Protein AF-0000000075586428 (afdb_homodimer)

InterPro domains:
  IPR012899 LTXXQ motif family protein [PF07813] (50-144)

Secondary structure (DSSP, 8-state):
---SGGGG-GGGG--TT----------S-S---------------HHHHHHHHHGGG---HHHHHHHHHHHHHHHHHHHHHHHHHHHHHHHHHHTTT-SS--HHHHHHHHHHHHHHHHHHHHHHHHHHHHHHHHS-HHHHHHHHHHHHHHHHHHHHHHHHHHHHHHHHHHHHHHTS-----/-----GGGGGGGGGGGG--S-------S-S---------------HHHHHHHHHGGG---HHHHHHHHHHHHHHHHHHHHHHHHHHHHHHHHHHTTT-SS--HHHHHHHHHHHHHHHHHHHHHHHHHHHHHHHHS-HHHHHHHHHHHHHHHHHHHHHHHHHHHHHHHHHHHHHHTS-----

Nearest PDB structures (foldseek):
  5c1f-assembly1_B  TM=2.455E-01  e=4.251E+00  Schizosaccharomyces pombe 972h-
  8p1y-assembly1_AAA-2  TM=6.061E-01  e=1.026E+00  Arabidopsis thaliana
  7aal-assembly1_B  TM=4.969E-01  e=9.841E+00  Homo sapiens
  5c1f-assembly1_B  TM=2.454E-01  e=2.900E+00  Schizosaccharomyces pombe 972h-

Structure (mmCIF, N/CA/C/O backbone):
data_AF-0000000075586428-model_v1
#
loop_
_entity.id
_entity.type
_entity.pdbx_description
1 polymer 'Periplasmic heavy metal sensor'
#
loop_
_atom_site.group_PDB
_atom_site.id
_atom_site.type_symbol
_atom_site.label_atom_id
_atom_site.label_alt_id
_atom_site.label_comp_id
_atom_site.label_asym_id
_atom_site.label_entity_id
_atom_site.label_seq_id
_atom_site.pdbx_PDB_ins_code
_atom_site.Cartn_x
_atom_site.Cartn_y
_atom_site.Cartn_z
_atom_site.occupancy
_atom_site.B_iso_or_equiv
_atom_site.auth_seq_id
_atom_site.auth_comp_id
_atom_site.auth_asym_id
_atom_site.auth_atom_id
_atom_site.pdbx_PDB_model_num
ATOM 1 N N . MET A 1 1 ? 21.031 -14.883 38.438 1 21.88 1 MET A N 1
ATOM 2 C CA . MET A 1 1 ? 20.594 -13.492 38.562 1 21.88 1 MET A CA 1
ATOM 3 C C . MET A 1 1 ? 20.453 -12.828 37.188 1 21.88 1 MET A C 1
ATOM 5 O O . MET A 1 1 ? 21.453 -12.57 36.531 1 21.88 1 MET A O 1
ATOM 9 N N . TYR A 1 2 ? 19.531 -13.398 36.281 1 27.33 2 TYR A N 1
ATOM 10 C CA . TYR A 1 2 ? 19.125 -13.766 34.906 1 27.33 2 TYR A CA 1
ATOM 11 C C . TYR A 1 2 ? 18.562 -12.562 34.156 1 27.33 2 TYR A C 1
ATOM 13 O O . TYR A 1 2 ? 17.438 -12.125 34.438 1 27.33 2 TYR A O 1
ATOM 21 N N . LYS A 1 3 ? 19.469 -11.461 34.031 1 26.28 3 LYS A N 1
ATOM 22 C CA . LYS A 1 3 ? 19.281 -10.109 33.5 1 26.28 3 LYS A CA 1
ATOM 23 C C . LYS A 1 3 ? 18.469 -10.125 32.219 1 26.28 3 LYS A C 1
ATOM 25 O O . LYS A 1 3 ? 18.391 -11.156 31.531 1 26.28 3 LYS A O 1
ATOM 30 N N . LYS A 1 4 ? 17.719 -9.008 31.875 1 30.95 4 LYS A N 1
ATOM 31 C CA . LYS A 1 4 ? 16.703 -8.25 31.156 1 30.95 4 LYS A CA 1
ATOM 32 C C . LYS A 1 4 ? 17.047 -8.156 29.672 1 30.95 4 LYS A C 1
ATOM 34 O O . LYS A 1 4 ? 16.484 -7.328 28.953 1 30.95 4 LYS A O 1
ATOM 39 N N . THR A 1 5 ? 18.125 -8.891 29.156 1 28 5 THR A N 1
ATOM 40 C CA . THR A 1 5 ? 18.672 -8.516 27.859 1 28 5 THR A CA 1
ATOM 41 C C . THR A 1 5 ? 17.562 -8.484 26.812 1 28 5 THR A C 1
ATOM 43 O O . THR A 1 5 ? 17.531 -7.57 25.984 1 28 5 THR A O 1
ATOM 46 N N . SER A 1 6 ? 16.844 -9.641 26.516 1 27.78 6 SER A N 1
ATOM 47 C CA . SER A 1 6 ? 16.719 -10.055 25.125 1 27.78 6 SER A CA 1
ATOM 48 C C . SER A 1 6 ? 15.547 -9.344 24.453 1 27.78 6 SER A C 1
ATOM 50 O O . SER A 1 6 ? 15.086 -9.773 23.391 1 27.78 6 SER A O 1
ATOM 52 N N . ARG A 1 7 ? 14.695 -8.555 25.156 1 31.39 7 ARG A N 1
ATOM 53 C CA . ARG A 1 7 ? 13.383 -8.273 24.594 1 31.39 7 A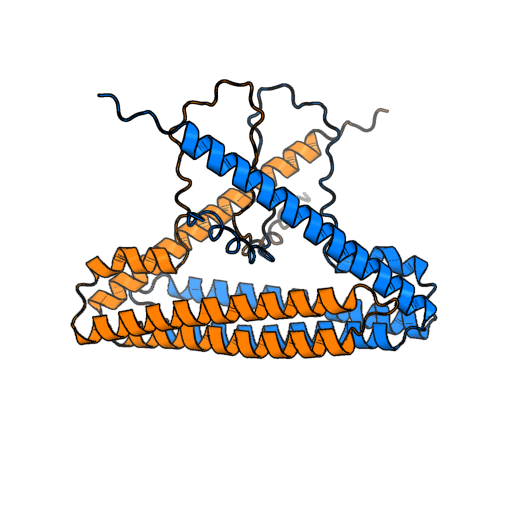RG A CA 1
ATOM 54 C C . ARG A 1 7 ? 13.492 -7.371 23.375 1 31.39 7 ARG A C 1
ATOM 56 O O . ARG A 1 7 ? 12.492 -6.844 22.891 1 31.39 7 ARG A O 1
ATOM 63 N N . LEU A 1 8 ? 14.75 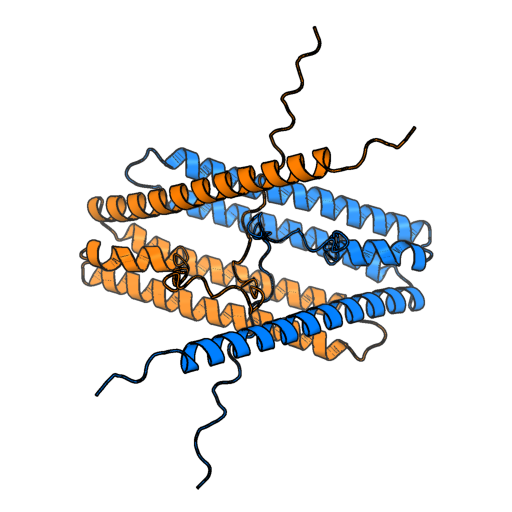-6.914 23.031 1 28.92 8 LEU A N 1
ATOM 64 C CA . LEU A 1 8 ? 14.812 -5.867 22.016 1 28.92 8 LEU A CA 1
ATOM 65 C C . LEU A 1 8 ? 14.359 -6.391 20.656 1 28.92 8 LEU A C 1
ATOM 67 O O . LEU A 1 8 ? 14.508 -5.707 19.641 1 28.92 8 LEU A O 1
ATOM 71 N N . ALA A 1 9 ? 13.961 -7.789 20.594 1 25.84 9 ALA A N 1
ATOM 72 C CA . ALA A 1 9 ? 14.016 -8.414 19.281 1 25.84 9 ALA A CA 1
ATOM 73 C C . ALA A 1 9 ? 13.07 -7.715 18.297 1 25.84 9 ALA A C 1
ATOM 75 O O . ALA A 1 9 ? 13.438 -7.461 17.156 1 25.84 9 ALA A O 1
ATOM 76 N N . ILE A 1 10 ? 11.742 -7.762 18.562 1 26.8 10 ILE A N 1
ATOM 77 C CA . ILE A 1 10 ? 10.812 -8.289 17.562 1 26.8 10 ILE A CA 1
ATOM 78 C C . ILE A 1 10 ? 10.383 -7.168 16.625 1 26.8 10 ILE A C 1
ATOM 80 O O . ILE A 1 10 ? 9.727 -7.422 15.602 1 26.8 10 ILE A O 1
ATOM 84 N N . ALA A 1 11 ? 10.758 -5.891 16.906 1 25.38 11 ALA A N 1
ATOM 85 C CA . ALA A 1 11 ? 9.781 -4.977 16.312 1 25.38 11 ALA A CA 1
ATOM 86 C C . ALA A 1 11 ? 9.938 -4.895 14.797 1 25.38 11 ALA A C 1
ATOM 88 O O . ALA A 1 11 ? 9.078 -4.348 14.109 1 25.38 11 ALA A O 1
ATOM 89 N N . ALA A 1 12 ? 11.141 -5.43 14.266 1 27.89 12 ALA A N 1
ATOM 90 C CA . ALA A 1 12 ? 11.453 -4.762 13.008 1 27.89 12 ALA A CA 1
ATOM 91 C C . ALA A 1 12 ? 10.57 -5.277 11.875 1 27.89 12 ALA A C 1
ATOM 93 O O . ALA A 1 12 ? 10.797 -4.961 10.711 1 27.89 12 ALA A O 1
ATOM 94 N N . ALA A 1 13 ? 9.508 -6.141 12.195 1 25.81 13 ALA A N 1
ATOM 95 C CA . ALA A 1 13 ? 9.156 -7 11.07 1 25.81 13 ALA A CA 1
ATOM 96 C C . ALA A 1 13 ? 8.602 -6.18 9.906 1 25.81 13 ALA A C 1
ATOM 98 O O . ALA A 1 13 ? 8.852 -6.5 8.742 1 25.81 13 ALA A O 1
ATOM 99 N N . VAL A 1 14 ? 7.719 -5.246 10.25 1 26.67 14 VAL A N 1
ATOM 100 C CA . VAL A 1 14 ? 6.664 -5.188 9.25 1 26.67 14 VAL A CA 1
ATOM 101 C C . VAL A 1 14 ? 7.176 -4.469 8 1 26.67 14 VAL A C 1
ATOM 103 O O . VAL A 1 14 ? 6.762 -3.344 7.711 1 26.67 14 VAL A O 1
ATOM 106 N N . LEU A 1 15 ? 8.508 -4.457 7.715 1 28.31 15 LEU A N 1
ATOM 107 C CA . LEU A 1 15 ? 8.883 -3.549 6.637 1 28.31 15 LEU A CA 1
ATOM 108 C C . LEU A 1 15 ? 8.375 -4.059 5.293 1 28.31 15 LEU A C 1
ATOM 110 O O . LEU A 1 15 ? 8.844 -3.621 4.238 1 28.31 15 LEU A O 1
ATOM 114 N N . ALA A 1 16 ? 7.293 -4.949 5.281 1 25.95 16 ALA A N 1
ATOM 115 C CA . ALA A 1 16 ? 7.219 -5.609 3.98 1 25.95 16 ALA A CA 1
ATOM 116 C C . ALA A 1 16 ? 7.285 -4.59 2.848 1 25.95 16 ALA A C 1
ATOM 118 O O . ALA A 1 16 ? 8.07 -4.746 1.91 1 25.95 16 ALA A O 1
ATOM 119 N N . LEU A 1 17 ? 6.086 -3.988 2.457 1 25.38 17 LEU A N 1
ATOM 120 C CA . LEU A 1 17 ? 5.613 -3.971 1.076 1 25.38 17 LEU A CA 1
ATOM 121 C C . LEU A 1 17 ? 6.195 -2.783 0.318 1 25.38 17 LEU A C 1
ATOM 123 O O . LEU A 1 17 ? 5.863 -2.561 -0.849 1 25.38 17 LEU A O 1
ATOM 127 N N . SER A 1 18 ? 6.805 -1.684 0.992 1 23.5 18 SER A N 1
ATOM 128 C CA . SER A 1 18 ? 6.66 -0.485 0.172 1 23.5 18 SER A CA 1
ATOM 129 C C . SER A 1 18 ? 7.566 -0.537 -1.051 1 23.5 18 SER A C 1
ATOM 131 O O . SER A 1 18 ? 8.586 -1.233 -1.046 1 23.5 18 SER A O 1
ATOM 133 N N . PHE A 1 19 ? 7.164 0.194 -2.188 1 25.06 19 PHE A N 1
ATOM 134 C CA . PHE A 1 19 ? 7.387 0.259 -3.627 1 25.06 19 PHE A CA 1
ATOM 135 C C . PHE A 1 19 ? 8.805 0.73 -3.934 1 25.06 19 PHE A C 1
ATOM 137 O O . PHE A 1 19 ? 9.508 0.116 -4.738 1 25.06 19 PHE A O 1
ATOM 144 N N . SER A 1 20 ? 9.273 2.043 -3.633 1 25.81 20 SER A N 1
ATOM 145 C CA . SER A 1 20 ? 9.922 2.814 -4.688 1 25.81 20 SER A CA 1
ATOM 146 C C . SER A 1 20 ? 11.422 2.568 -4.711 1 25.81 20 SER A C 1
ATOM 148 O O . SER A 1 20 ? 12.078 2.576 -3.666 1 25.81 20 SER A O 1
ATOM 150 N N . ALA A 1 21 ? 11.898 1.788 -5.594 1 24.53 21 ALA A N 1
ATOM 151 C CA . ALA A 1 21 ? 13.281 1.501 -5.957 1 24.53 21 ALA A CA 1
ATOM 152 C C . ALA A 1 21 ? 14.086 2.787 -6.105 1 24.53 21 ALA A C 1
ATOM 154 O O . ALA A 1 21 ? 13.914 3.525 -7.078 1 24.53 21 ALA A O 1
ATOM 155 N N . ALA A 1 22 ? 14.148 3.789 -5.121 1 24.97 22 ALA A N 1
ATOM 156 C CA . ALA A 1 22 ? 14.984 4.961 -5.371 1 24.97 22 ALA A CA 1
ATOM 157 C C . ALA A 1 22 ? 16.453 4.562 -5.555 1 24.97 22 ALA A C 1
ATOM 159 O O . ALA A 1 22 ? 17.047 3.939 -4.672 1 24.97 22 ALA A O 1
ATOM 160 N N . SER A 1 23 ? 16.906 4.402 -6.812 1 26.2 23 SER A N 1
ATOM 161 C CA . SER A 1 23 ? 18.281 4.184 -7.25 1 26.2 23 SER A CA 1
ATOM 162 C C . SER A 1 23 ? 19.188 5.332 -6.82 1 26.2 23 SER A C 1
ATOM 164 O O . SER A 1 23 ? 18.906 6.492 -7.137 1 26.2 23 SER A O 1
ATOM 166 N N . ARG A 1 24 ? 19.672 5.441 -5.605 1 28.39 24 ARG A N 1
ATOM 167 C CA . ARG A 1 24 ? 20.641 6.453 -5.195 1 28.39 24 ARG A CA 1
ATOM 168 C C . ARG A 1 24 ? 21.828 6.492 -6.148 1 28.39 24 ARG A C 1
ATOM 170 O O . ARG A 1 24 ? 22.453 5.465 -6.414 1 28.39 24 ARG A O 1
ATOM 177 N N . ALA A 1 25 ? 22 7.574 -6.969 1 25.34 25 ALA A N 1
ATOM 178 C CA . ALA A 1 25 ? 23.047 8.016 -7.883 1 25.34 25 ALA A CA 1
ATOM 179 C C . ALA A 1 25 ? 24.391 8.094 -7.168 1 25.34 25 ALA A C 1
ATOM 181 O O . ALA A 1 25 ? 24.5 8.703 -6.102 1 25.34 25 ALA A O 1
ATOM 182 N N . ALA A 1 26 ? 25.344 7.121 -7.234 1 27.53 26 ALA A N 1
ATOM 183 C CA . ALA A 1 26 ? 26.719 7.062 -6.734 1 27.53 26 ALA A CA 1
ATOM 184 C C . ALA A 1 26 ? 27.531 8.258 -7.227 1 27.53 26 ALA A C 1
ATOM 186 O O . ALA A 1 26 ? 27.266 8.781 -8.312 1 27.53 26 ALA A O 1
ATOM 187 N N . PRO A 1 27 ? 28.172 9.07 -6.41 1 29.34 27 PRO A N 1
ATOM 188 C CA . PRO A 1 27 ? 29.016 10.172 -6.879 1 29.34 27 PRO A CA 1
ATOM 189 C C . PRO A 1 27 ? 29.969 9.75 -7.992 1 29.34 27 PRO A C 1
ATOM 191 O O . PRO A 1 27 ? 30.344 8.578 -8.078 1 29.34 27 PRO A O 1
ATOM 194 N N . PRO A 1 28 ? 30.266 10.547 -9.07 1 30.58 28 PRO A N 1
ATOM 195 C CA . PRO A 1 28 ? 30.922 10.32 -10.359 1 30.58 28 PRO A CA 1
ATOM 196 C C . PRO A 1 28 ? 32.375 9.844 -10.219 1 30.58 28 PRO A C 1
ATOM 198 O O . PRO A 1 28 ? 32.938 9.328 -11.18 1 30.58 28 PRO A O 1
ATOM 201 N N . ASP A 1 29 ? 33.188 10.344 -9.219 1 31.41 29 ASP A N 1
ATOM 202 C CA . ASP A 1 29 ? 34.594 10.305 -9.562 1 31.41 29 ASP A CA 1
ATOM 203 C C . ASP A 1 29 ? 35.125 8.883 -9.508 1 31.41 29 ASP A C 1
ATOM 205 O O . ASP A 1 29 ? 36.344 8.664 -9.695 1 31.41 29 ASP A O 1
ATOM 209 N N . MET A 1 30 ? 34.906 8.062 -8.406 1 34.06 30 MET A N 1
ATOM 210 C CA . MET A 1 30 ? 35.656 6.805 -8.469 1 34.06 30 MET A CA 1
ATOM 211 C C . MET A 1 30 ? 35.344 6.051 -9.758 1 34.06 30 MET A C 1
ATOM 213 O O . MET A 1 30 ? 34.219 6.094 -10.25 1 34.06 30 MET A O 1
ATOM 217 N N . PRO A 1 31 ? 36.5 5.703 -10.586 1 36.94 31 PRO A N 1
ATOM 218 C CA . PRO A 1 31 ? 36.156 4.969 -11.797 1 36.94 31 PRO A CA 1
ATOM 219 C C . PRO A 1 31 ? 34.969 4.016 -11.578 1 36.94 31 PRO A C 1
ATOM 221 O O . PRO A 1 31 ? 34.75 3.545 -10.461 1 36.94 31 PRO A O 1
ATOM 224 N N . PRO A 1 32 ? 33.906 4.203 -12.211 1 36.28 32 PRO A N 1
ATOM 225 C CA . PRO A 1 32 ? 32.75 3.326 -11.977 1 36.28 32 PRO A CA 1
ATOM 226 C C . PRO A 1 32 ? 33.156 1.854 -11.875 1 36.28 32 PRO A C 1
ATOM 228 O O . PRO A 1 32 ? 34.062 1.409 -12.555 1 36.28 32 PRO A O 1
ATOM 231 N N . PRO A 1 33 ? 33.5 1.289 -10.609 1 34.94 33 PRO A N 1
ATOM 232 C CA . PRO A 1 33 ? 33.719 -0.14 -10.844 1 34.94 33 PRO A CA 1
ATOM 233 C C . PRO A 1 33 ? 33 -0.655 -12.078 1 34.94 33 PRO A C 1
ATOM 235 O O . PRO A 1 33 ? 32 -0.071 -12.5 1 34.94 33 PRO A O 1
ATOM 238 N N . GLY A 1 34 ? 33.75 -0.895 -13.195 1 33.88 34 GLY A N 1
ATOM 239 C CA . GLY A 1 34 ? 33.188 -1.609 -14.328 1 33.88 34 GLY A CA 1
ATOM 240 C C . GLY A 1 34 ? 32.062 -2.564 -13.938 1 33.88 34 GLY A C 1
ATOM 241 O O . GLY A 1 34 ? 32.125 -3.762 -14.227 1 33.88 34 GLY A O 1
ATOM 242 N N . GLY A 1 35 ? 31.75 -2.594 -12.648 1 32.41 35 GLY A N 1
ATOM 243 C CA . GLY A 1 35 ? 30.797 -3.68 -12.43 1 32.41 35 GLY A CA 1
ATOM 244 C C . GLY A 1 35 ? 29.734 -3.762 -13.508 1 32.41 35 GLY A C 1
ATOM 245 O O . GLY A 1 35 ? 29.406 -2.758 -14.141 1 32.41 35 GLY A O 1
ATOM 246 N N . LEU A 1 36 ? 29.734 -4.879 -14.312 1 35.31 36 LEU A N 1
ATOM 247 C CA . LEU A 1 36 ? 28.547 -5.355 -15.039 1 35.31 36 LEU A CA 1
ATOM 248 C C . LEU A 1 36 ? 27.281 -4.734 -14.477 1 35.31 36 LEU A C 1
ATOM 250 O O . LEU A 1 36 ? 27.172 -4.516 -13.266 1 35.31 36 LEU A O 1
ATOM 254 N N . GLY A 1 37 ? 26.812 -3.707 -15.062 1 36.75 37 GLY A N 1
ATOM 255 C CA . GLY A 1 37 ? 25.453 -3.266 -14.836 1 36.75 37 GLY A CA 1
ATOM 256 C C . GLY A 1 37 ? 24.562 -4.355 -14.266 1 36.75 37 GLY A C 1
ATOM 257 O O . GLY A 1 37 ? 24.172 -5.285 -14.984 1 36.75 37 GLY A O 1
ATOM 258 N N . ASP A 1 38 ? 24.969 -4.984 -13.188 1 34.09 38 ASP A N 1
ATOM 259 C CA . ASP A 1 38 ? 23.859 -5.742 -12.594 1 34.09 38 ASP A CA 1
ATOM 260 C C . ASP A 1 38 ? 22.516 -5.086 -12.898 1 34.09 38 ASP A C 1
ATOM 262 O O . ASP A 1 38 ? 22.234 -3.988 -12.422 1 34.09 38 ASP A O 1
ATOM 266 N N . HIS A 1 39 ? 22.156 -4.977 -14.102 1 37.09 39 HIS A N 1
ATOM 267 C CA . HIS A 1 39 ? 20.703 -4.898 -14.219 1 37.09 39 HIS A CA 1
ATOM 268 C C . HIS A 1 39 ? 20.016 -5.359 -12.938 1 37.09 39 HIS A C 1
ATOM 270 O O . HIS A 1 39 ? 20.031 -6.551 -12.617 1 37.09 39 HIS A O 1
ATOM 276 N N . HIS A 1 40 ? 20.297 -4.75 -11.852 1 39.5 40 HIS A N 1
ATOM 277 C CA . HIS A 1 40 ? 19.328 -5.066 -10.82 1 39.5 40 HIS A CA 1
ATOM 278 C C . HIS A 1 40 ? 18.062 -5.684 -11.422 1 39.5 40 HIS A C 1
ATOM 280 O O . HIS A 1 40 ? 17.25 -4.984 -12.031 1 39.5 40 HIS A O 1
ATOM 286 N N . HIS A 1 41 ? 18.156 -6.707 -12.117 1 38.44 41 HIS A N 1
ATOM 287 C CA . HIS A 1 41 ? 16.969 -7.512 -12.367 1 38.44 41 HIS A CA 1
ATOM 288 C C . HIS A 1 41 ? 15.867 -7.199 -11.352 1 38.44 41 HIS A C 1
ATOM 290 O O . HIS A 1 41 ? 15.984 -7.551 -10.18 1 38.44 41 HIS A O 1
ATOM 296 N N . MET A 1 42 ? 15.336 -6.051 -11.344 1 44.47 42 MET A N 1
ATOM 297 C CA . MET A 1 42 ? 14.031 -6.023 -10.695 1 44.47 42 MET A CA 1
ATOM 298 C C . MET A 1 42 ? 13.453 -7.43 -10.586 1 44.47 42 MET A C 1
ATOM 300 O O . MET A 1 42 ? 13.031 -8.016 -11.578 1 44.47 42 MET A O 1
ATOM 304 N N . GLU A 1 43 ? 14.219 -8.406 -10.062 1 50.12 43 GLU A N 1
ATOM 305 C CA . GLU A 1 43 ? 13.523 -9.648 -9.719 1 50.12 43 GLU A CA 1
ATOM 306 C C . GLU A 1 43 ? 12.023 -9.422 -9.602 1 50.12 43 GLU A C 1
ATOM 308 O O . GLU A 1 43 ? 11.57 -8.688 -8.719 1 50.12 43 GLU A O 1
ATOM 313 N N . GLY A 1 44 ? 11.438 -9.359 -10.781 1 54.81 44 GLY A N 1
ATOM 314 C CA . GLY A 1 44 ? 10.055 -9.062 -11.125 1 54.81 44 GLY A CA 1
ATOM 315 C C . GLY A 1 44 ? 9.07 -9.508 -10.062 1 54.81 44 GLY A C 1
ATOM 316 O O . GLY A 1 44 ? 9.391 -10.359 -9.227 1 54.81 44 GLY A O 1
ATOM 317 N N . GLY A 1 45 ? 8.211 -8.758 -9.469 1 63 45 GLY A N 1
ATOM 318 C CA . GLY A 1 45 ? 7.047 -9.016 -8.633 1 63 45 GLY A CA 1
ATOM 319 C C . GLY A 1 45 ? 6.398 -10.359 -8.906 1 63 45 GLY A C 1
ATOM 320 O O . GLY A 1 45 ? 6.898 -11.141 -9.719 1 63 45 GLY A O 1
ATOM 321 N N . PRO A 1 46 ? 5.512 -10.805 -8.039 1 71.81 46 PRO A N 1
ATOM 322 C CA . PRO A 1 46 ? 4.812 -12.086 -8.188 1 71.81 46 PRO A CA 1
ATOM 323 C C . PRO A 1 46 ? 4.383 -12.352 -9.625 1 71.81 46 PRO A C 1
ATOM 325 O O . PRO A 1 46 ? 4.391 -13.508 -10.07 1 71.81 46 PRO A O 1
ATOM 328 N N . PHE A 1 47 ? 4.309 -11.359 -10.383 1 78.12 47 PHE A N 1
ATOM 329 C CA . PHE A 1 47 ? 3.875 -11.523 -11.766 1 78.12 47 PHE A CA 1
ATOM 330 C C . PHE A 1 47 ? 5.008 -12.062 -12.633 1 78.12 47 PHE A C 1
ATOM 332 O O . PHE A 1 47 ? 4.793 -12.938 -13.469 1 78.12 47 PHE A O 1
ATOM 339 N N . MET A 1 48 ? 6.137 -11.539 -12.438 1 81.25 48 MET A N 1
ATOM 340 C CA . MET A 1 48 ? 7.285 -11.984 -13.227 1 81.25 48 MET A CA 1
ATOM 341 C C . MET A 1 48 ? 7.613 -13.445 -12.938 1 81.25 48 MET A C 1
ATOM 343 O O . MET A 1 48 ? 7.984 -14.195 -13.844 1 81.25 48 MET A O 1
ATOM 347 N N . MET A 1 49 ? 7.445 -13.758 -11.703 1 80.31 49 MET A N 1
ATOM 348 C CA . MET A 1 49 ? 7.648 -15.156 -11.328 1 80.31 49 MET A CA 1
ATOM 349 C C . MET A 1 49 ? 6.668 -16.062 -12.055 1 80.31 49 MET A C 1
ATOM 351 O O . MET A 1 49 ? 7.055 -17.125 -12.555 1 80.31 49 MET A O 1
ATOM 355 N N . MET A 1 50 ? 5.438 -15.641 -12.125 1 83.69 50 MET A N 1
ATOM 356 C CA . MET A 1 50 ? 4.41 -16.438 -12.789 1 83.69 50 MET A CA 1
ATOM 357 C C . MET A 1 50 ? 4.707 -16.562 -14.281 1 83.69 50 MET A C 1
ATOM 359 O O . MET A 1 50 ? 4.5 -17.625 -14.867 1 83.69 50 MET A O 1
ATOM 363 N N . GLN A 1 51 ? 5.203 -15.547 -14.859 1 85.81 51 GLN A N 1
ATOM 364 C CA . GLN A 1 51 ? 5.547 -15.57 -16.281 1 85.81 51 GLN A CA 1
ATOM 365 C C . GLN A 1 51 ? 6.688 -16.547 -16.547 1 85.81 51 GLN A C 1
ATOM 367 O O . GLN A 1 51 ? 6.711 -17.219 -17.594 1 85.81 51 GLN A O 1
ATOM 372 N N . ARG A 1 52 ? 7.508 -16.688 -15.641 1 85.38 52 ARG A N 1
ATOM 373 C CA . ARG A 1 52 ? 8.68 -17.531 -15.805 1 85.38 52 ARG A CA 1
ATOM 374 C C . ARG A 1 52 ? 8.289 -19.016 -15.797 1 85.38 52 ARG A C 1
ATOM 376 O O . ARG A 1 52 ? 8.906 -19.828 -16.484 1 85.38 52 ARG A O 1
ATOM 383 N N . ILE A 1 53 ? 7.285 -19.281 -15.047 1 88.19 53 ILE A N 1
ATOM 384 C CA . ILE A 1 53 ? 6.949 -20.703 -14.938 1 88.19 53 ILE A CA 1
ATOM 385 C C . ILE A 1 53 ? 5.844 -21.047 -15.938 1 88.19 53 ILE A C 1
ATOM 387 O O . ILE A 1 53 ? 5.48 -22.219 -16.094 1 88.19 53 ILE A O 1
ATOM 391 N N . HIS A 1 54 ? 5.359 -20.047 -16.547 1 90 54 HIS A N 1
ATOM 392 C CA . HIS A 1 54 ? 4.273 -20.266 -17.484 1 90 54 HIS A CA 1
ATOM 393 C C . HIS A 1 54 ? 4.625 -21.375 -18.484 1 90 54 HIS A C 1
ATOM 395 O O . HIS A 1 54 ? 3.826 -22.281 -18.719 1 90 54 HIS A O 1
ATOM 401 N N . ASP A 1 55 ? 5.84 -21.281 -19 1 86.88 55 ASP A N 1
ATOM 402 C CA . ASP A 1 55 ? 6.262 -22.25 -20.016 1 86.88 55 ASP A CA 1
ATOM 403 C C . ASP A 1 55 ? 6.445 -23.641 -19.406 1 86.88 55 ASP A C 1
ATOM 405 O O . ASP A 1 55 ? 6.223 -24.641 -20.094 1 86.88 55 ASP A O 1
ATOM 409 N N . LYS A 1 56 ? 6.801 -23.609 -18.234 1 88.94 56 LYS A N 1
ATOM 410 C CA . LYS A 1 56 ? 7.07 -24.891 -17.562 1 88.94 56 LYS A CA 1
ATOM 411 C C . LYS A 1 56 ? 5.773 -25.609 -17.203 1 88.94 56 LYS A C 1
ATOM 413 O O . LYS A 1 56 ? 5.781 -26.797 -16.906 1 88.94 56 LYS A O 1
ATOM 418 N N . LEU A 1 57 ? 4.73 -24.906 -17.25 1 93.81 57 LEU A N 1
ATOM 419 C CA . LEU A 1 57 ? 3.461 -25.469 -16.797 1 93.81 57 LEU A CA 1
ATOM 420 C C . LEU A 1 57 ? 2.807 -26.281 -17.906 1 93.81 57 LEU A C 1
ATOM 422 O O . LEU A 1 57 ? 1.905 -27.078 -17.641 1 93.81 57 LEU A O 1
ATOM 426 N N . ASN A 1 58 ? 3.332 -26.219 -19.203 1 92.19 58 ASN A N 1
ATOM 427 C CA . ASN A 1 58 ? 2.744 -26.969 -20.297 1 92.19 58 ASN A CA 1
ATOM 428 C C . ASN A 1 58 ? 1.22 -26.938 -20.25 1 92.19 58 ASN A C 1
ATOM 430 O O . ASN A 1 58 ? 0.57 -27.984 -20.297 1 92.19 58 ASN A O 1
ATOM 434 N N . LEU A 1 59 ? 0.698 -25.766 -20.328 1 93.94 59 LEU A N 1
ATOM 435 C CA . LEU A 1 59 ? -0.723 -25.516 -20.094 1 93.94 59 LEU A CA 1
ATOM 436 C C . LEU A 1 59 ? -1.556 -26.047 -21.266 1 93.94 59 LEU A C 1
ATOM 438 O O . LEU A 1 59 ? -1.119 -26.016 -22.406 1 93.94 59 LEU A O 1
ATOM 442 N N . SER A 1 60 ? -2.76 -26.688 -20.938 1 94 60 SER A N 1
ATOM 443 C CA . SER A 1 60 ? -3.742 -26.984 -21.969 1 94 60 SER A CA 1
ATOM 444 C C . SER A 1 60 ? -4.34 -25.719 -22.547 1 94 60 SER A C 1
ATOM 446 O O . SER A 1 60 ? -4.121 -24.625 -22.031 1 94 60 SER A O 1
ATOM 448 N N . ALA A 1 61 ? -5.039 -25.828 -23.656 1 93 61 ALA A N 1
ATOM 449 C CA . ALA A 1 61 ? -5.68 -24.672 -24.281 1 93 61 ALA A CA 1
ATOM 450 C C . ALA A 1 61 ? -6.621 -23.969 -23.312 1 93 61 ALA A C 1
ATOM 452 O O . ALA A 1 61 ? -6.664 -22.734 -23.266 1 93 61 ALA A O 1
ATOM 453 N N . ALA A 1 62 ? -7.34 -24.781 -22.547 1 93.88 62 ALA A N 1
ATOM 454 C CA . ALA A 1 62 ? -8.281 -24.219 -21.578 1 93.88 62 ALA A CA 1
ATOM 455 C C . ALA A 1 62 ? -7.539 -23.5 -20.469 1 93.88 62 ALA A C 1
ATOM 457 O O . ALA A 1 62 ? -7.957 -22.422 -20.031 1 93.88 62 ALA A O 1
ATOM 458 N N . GLN A 1 63 ? -6.414 -24.062 -20.047 1 94.75 63 GLN A N 1
ATOM 459 C CA . GLN A 1 63 ? -5.594 -23.453 -19 1 94.75 63 GLN A CA 1
ATOM 460 C C . GLN A 1 63 ? -4.941 -22.172 -19.5 1 94.75 63 GLN A C 1
ATOM 462 O O . GLN A 1 63 ? -4.852 -21.188 -18.75 1 94.75 63 GLN A O 1
ATOM 467 N N . GLU A 1 64 ? -4.59 -22.172 -20.703 1 95 64 GLU A N 1
ATOM 468 C CA . GLU A 1 64 ? -3.986 -20.984 -21.297 1 95 64 GLU A CA 1
ATOM 469 C C . GLU A 1 64 ? -4.992 -19.844 -21.375 1 95 64 GLU A C 1
ATOM 471 O O . GLU A 1 64 ? -4.637 -18.672 -21.172 1 95 64 GLU A O 1
ATOM 476 N N . GLN A 1 65 ? -6.203 -20.188 -21.688 1 95.12 65 GLN A N 1
ATOM 477 C CA . GLN A 1 65 ? -7.25 -19.172 -21.734 1 95.12 65 GLN A CA 1
ATOM 478 C C . GLN A 1 65 ? -7.445 -18.531 -20.359 1 95.12 65 GLN A C 1
ATOM 480 O O . GLN A 1 65 ? -7.613 -17.312 -20.266 1 95.12 65 GLN A O 1
ATOM 485 N N . GLN A 1 66 ? -7.41 -19.359 -19.344 1 95.06 66 GLN A N 1
ATOM 486 C CA . GLN A 1 66 ? -7.539 -18.828 -17.984 1 95.06 66 GLN A CA 1
ATOM 487 C C . GLN A 1 66 ? -6.344 -17.953 -17.625 1 95.06 66 GLN A C 1
ATOM 489 O O . GLN A 1 66 ? -6.5 -16.938 -16.953 1 95.06 66 GLN A O 1
ATOM 494 N N . TRP A 1 67 ? -5.227 -18.422 -18.078 1 95.31 67 TRP A N 1
ATOM 495 C CA . TRP A 1 67 ? -4.016 -17.641 -17.844 1 95.31 67 TRP A CA 1
ATOM 496 C C . TRP A 1 67 ? -4.129 -16.266 -18.5 1 95.31 67 TRP A C 1
ATOM 498 O O . TRP A 1 67 ? -3.891 -15.242 -17.859 1 95.31 67 TRP A O 1
ATOM 508 N N . GLN A 1 68 ? -4.543 -16.203 -19.688 1 94.75 68 GLN A N 1
ATOM 509 C CA . GLN A 1 68 ? -4.668 -14.953 -20.422 1 94.75 68 GLN A CA 1
ATOM 510 C C . GLN A 1 68 ? -5.723 -14.047 -19.781 1 94.75 68 GLN A C 1
ATOM 512 O O . GLN A 1 68 ? -5.543 -12.836 -19.719 1 94.75 68 GLN A O 1
ATOM 517 N N . ALA A 1 69 ? -6.785 -14.664 -19.375 1 96.5 69 ALA A N 1
ATOM 518 C CA . ALA A 1 69 ? -7.836 -13.898 -18.719 1 96.5 69 ALA A CA 1
ATOM 519 C C . ALA A 1 69 ? -7.312 -13.242 -17.438 1 96.5 69 ALA A C 1
ATOM 521 O O . ALA A 1 69 ? -7.629 -12.086 -17.156 1 96.5 69 ALA A O 1
ATOM 522 N N . ALA A 1 70 ? -6.469 -14.008 -16.688 1 95.94 70 ALA A N 1
ATOM 523 C CA . ALA A 1 70 ? -5.895 -13.484 -15.445 1 95.94 70 ALA A CA 1
ATOM 524 C C . ALA A 1 70 ? -4.91 -12.359 -15.734 1 95.94 70 ALA A C 1
ATOM 526 O O . ALA A 1 70 ? -4.953 -11.312 -15.086 1 95.94 70 ALA A O 1
ATOM 527 N N . VAL A 1 71 ? -4.152 -12.523 -16.734 1 95.25 71 VAL A N 1
ATOM 528 C CA . VAL A 1 71 ? -3.17 -11.516 -17.109 1 95.25 71 VAL A CA 1
ATOM 529 C C . VAL A 1 71 ? -3.883 -10.25 -17.562 1 95.25 71 VAL A C 1
ATOM 531 O O . VAL A 1 71 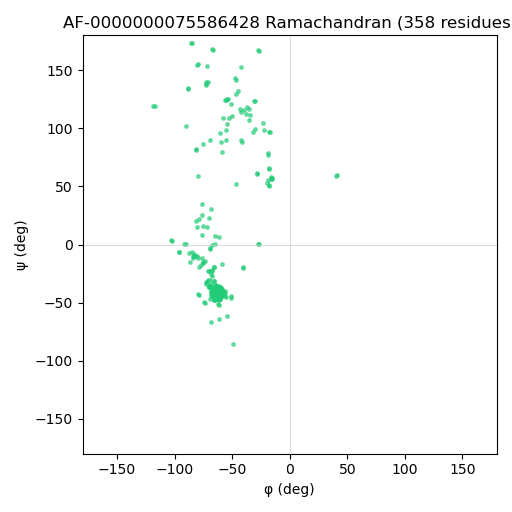? -3.525 -9.141 -17.141 1 95.25 71 VAL A O 1
ATOM 534 N N . ASN A 1 72 ? -4.91 -10.438 -18.422 1 96.19 72 ASN A N 1
ATOM 535 C CA . ASN A 1 72 ? -5.656 -9.289 -18.922 1 96.19 72 ASN A CA 1
ATOM 536 C C . ASN A 1 72 ? -6.363 -8.539 -17.812 1 96.19 72 ASN A C 1
ATOM 538 O O . ASN A 1 72 ? -6.359 -7.305 -17.781 1 96.19 72 ASN A O 1
ATOM 542 N N . THR A 1 73 ? -6.969 -9.328 -16.891 1 97.25 73 THR A N 1
ATOM 543 C CA . THR A 1 73 ? -7.645 -8.711 -15.75 1 97.25 73 THR A CA 1
ATOM 544 C C . THR A 1 73 ? -6.652 -7.93 -14.891 1 97.25 73 THR A C 1
ATOM 546 O O . THR A 1 73 ? -6.938 -6.805 -14.477 1 97.25 73 THR A O 1
ATOM 549 N N . MET A 1 74 ? -5.539 -8.484 -14.68 1 95.62 74 MET A N 1
ATOM 550 C CA . MET A 1 74 ? -4.5 -7.836 -13.883 1 95.62 74 MET A CA 1
ATOM 551 C C . MET A 1 74 ? -4.051 -6.531 -14.523 1 95.62 74 MET A C 1
ATOM 553 O O . MET A 1 74 ? -3.953 -5.504 -13.852 1 95.62 74 MET A O 1
ATOM 557 N N . LYS A 1 75 ? -3.84 -6.555 -15.789 1 95.44 75 LYS A N 1
ATOM 558 C CA . LYS A 1 75 ? -3.381 -5.375 -16.516 1 95.44 75 LYS A CA 1
ATOM 559 C C . LYS A 1 75 ? -4.434 -4.27 -16.484 1 95.44 75 LYS A C 1
ATOM 561 O O . LYS A 1 75 ? -4.113 -3.107 -16.234 1 95.44 75 LYS A O 1
ATOM 566 N N . GLN A 1 76 ? -5.609 -4.648 -16.766 1 96.69 76 GLN A N 1
ATOM 567 C CA . GLN A 1 76 ? -6.715 -3.699 -16.766 1 96.69 76 GLN A CA 1
ATOM 568 C C . GLN A 1 76 ? -6.898 -3.059 -15.398 1 96.69 76 GLN A C 1
ATOM 570 O O . GLN A 1 76 ? -7.066 -1.843 -15.289 1 96.69 76 GLN A O 1
ATOM 575 N N . ASN A 1 77 ? -6.84 -3.938 -14.391 1 96.88 77 ASN A N 1
ATOM 576 C CA . ASN A 1 77 ? -7.066 -3.439 -13.039 1 96.88 77 ASN A CA 1
ATOM 577 C C . ASN A 1 77 ? -5.91 -2.568 -12.555 1 96.88 77 ASN A C 1
ATOM 579 O O . ASN A 1 77 ? -6.117 -1.603 -11.82 1 96.88 77 ASN A O 1
ATOM 583 N N . ARG A 1 78 ? -4.785 -2.912 -12.938 1 96.38 78 ARG A N 1
ATOM 584 C CA . ARG A 1 78 ? -3.635 -2.068 -12.625 1 96.38 78 ARG A CA 1
ATOM 585 C C . ARG A 1 78 ? -3.797 -0.678 -13.234 1 96.38 78 ARG A C 1
ATOM 587 O O . ARG A 1 78 ? -3.553 0.328 -12.562 1 96.38 78 ARG A O 1
ATOM 594 N N . ASP A 1 79 ? -4.254 -0.632 -14.445 1 97 79 ASP A N 1
ATOM 595 C CA . ASP A 1 79 ? -4.488 0.642 -15.117 1 97 79 ASP A CA 1
ATOM 596 C C . ASP A 1 79 ? -5.602 1.431 -14.43 1 97 79 ASP A C 1
ATOM 598 O O . ASP A 1 79 ? -5.492 2.646 -14.266 1 97 79 ASP A O 1
ATOM 602 N N . ALA A 1 80 ? -6.586 0.7 -14.109 1 97 80 ALA A N 1
ATOM 603 C CA . ALA A 1 80 ? -7.703 1.35 -13.422 1 97 80 ALA A CA 1
ATOM 604 C C . ALA A 1 80 ? -7.258 1.945 -12.094 1 97 80 ALA A C 1
ATOM 606 O O . ALA A 1 80 ? -7.672 3.051 -11.734 1 97 80 ALA A O 1
ATOM 607 N N . MET A 1 81 ? -6.395 1.251 -11.375 1 96.5 81 MET A N 1
ATOM 608 C CA . MET A 1 81 ? -5.91 1.737 -10.086 1 96.5 81 MET A CA 1
ATOM 609 C C . MET A 1 81 ? -4.992 2.941 -10.273 1 96.5 81 MET A C 1
ATOM 611 O O . MET A 1 81 ? -5.035 3.885 -9.477 1 96.5 81 MET A O 1
ATOM 615 N N . ARG A 1 82 ? -4.27 2.891 -11.281 1 95.5 82 ARG A N 1
ATOM 616 C CA . ARG A 1 82 ? -3.428 4.039 -11.602 1 95.5 82 ARG A CA 1
ATOM 617 C C . ARG A 1 82 ? -4.27 5.281 -11.867 1 95.5 82 ARG A C 1
ATOM 619 O O . ARG A 1 82 ? -3.967 6.363 -11.359 1 95.5 82 ARG A O 1
ATOM 626 N N . LYS A 1 83 ? -5.285 5.125 -12.664 1 95.44 83 LYS A N 1
ATOM 627 C CA . LYS A 1 83 ? -6.18 6.238 -12.992 1 95.44 83 LYS A CA 1
ATOM 628 C C . LYS A 1 83 ? -6.867 6.77 -11.734 1 95.44 83 LYS A C 1
ATOM 630 O O . LYS A 1 83 ? -7.086 7.977 -11.609 1 95.44 83 LYS A O 1
ATOM 635 N N . SER A 1 84 ? -7.172 5.801 -10.859 1 94.75 84 SER A N 1
ATOM 636 C CA . SER A 1 84 ? -7.773 6.195 -9.594 1 94.75 84 SER A CA 1
ATOM 637 C C . SER A 1 84 ? -6.82 7.059 -8.773 1 94.75 84 SER A C 1
ATOM 639 O O . SER A 1 84 ? -7.219 8.086 -8.227 1 94.75 84 SER A O 1
ATOM 641 N N . HIS A 1 85 ? -5.613 6.699 -8.695 1 94.06 85 HIS A N 1
ATOM 642 C CA . HIS A 1 85 ? -4.602 7.461 -7.973 1 94.06 85 HIS A CA 1
ATOM 643 C C . HIS A 1 85 ? -4.41 8.844 -8.586 1 94.06 85 HIS A C 1
ATOM 645 O O . HIS A 1 85 ? -4.324 9.844 -7.863 1 94.06 85 HIS A O 1
ATOM 651 N N . GLU A 1 86 ? -4.441 8.883 -9.859 1 93.06 86 GLU A N 1
ATOM 652 C CA . GLU A 1 86 ? -4.285 10.156 -10.57 1 93.06 86 GLU A CA 1
ATOM 653 C C . GLU A 1 86 ? -5.469 11.078 -10.312 1 93.06 86 GLU A C 1
ATOM 655 O O . GLU A 1 86 ? -5.289 12.289 -10.133 1 93.06 86 GLU A O 1
ATOM 660 N N . ALA A 1 87 ? -6.559 10.461 -10.359 1 93.25 87 ALA A N 1
ATOM 661 C CA . ALA A 1 87 ? -7.762 11.25 -10.109 1 93.25 87 ALA A CA 1
ATOM 662 C C . ALA A 1 87 ? -7.738 11.852 -8.711 1 93.25 87 ALA A C 1
ATOM 664 O O . ALA A 1 87 ? -8.133 13.008 -8.523 1 93.25 87 ALA A O 1
ATOM 665 N N . LEU A 1 88 ? -7.289 11.141 -7.781 1 93.5 88 LEU A N 1
ATOM 666 C CA . LEU A 1 88 ? -7.199 11.633 -6.41 1 93.5 88 LEU A CA 1
ATOM 667 C C . LEU A 1 88 ? -6.18 12.766 -6.309 1 93.5 88 LEU A C 1
ATOM 669 O O . LEU A 1 88 ? -6.422 13.766 -5.637 1 93.5 88 LEU A O 1
ATOM 673 N N . HIS A 1 89 ? -5.094 12.562 -6.973 1 90.88 89 HIS A N 1
ATOM 674 C CA . HIS A 1 89 ? -4.07 13.609 -7.004 1 90.88 89 HIS A CA 1
ATOM 675 C C . HIS A 1 89 ? -4.617 14.898 -7.602 1 90.88 89 HIS A C 1
ATOM 677 O O . HIS A 1 89 ? -4.371 15.984 -7.078 1 90.88 89 HIS A O 1
ATOM 683 N N . GLN A 1 90 ? -5.383 14.773 -8.688 1 91.69 90 GLN A N 1
ATOM 684 C CA . GLN A 1 90 ? -5.973 15.93 -9.359 1 91.69 90 GLN A CA 1
ATOM 685 C C . GLN A 1 90 ? -6.973 16.641 -8.453 1 91.69 90 GLN A C 1
ATOM 687 O O . GLN A 1 90 ? -7.062 17.859 -8.453 1 91.69 90 GLN A O 1
ATOM 692 N N . GLN A 1 91 ? -7.609 15.844 -7.723 1 90.81 91 GLN A N 1
ATOM 693 C CA . GLN A 1 91 ? -8.578 16.422 -6.797 1 90.81 91 GLN A CA 1
ATOM 694 C C . GLN A 1 91 ? -7.879 17.25 -5.719 1 90.81 91 GLN A C 1
ATOM 696 O O . GLN A 1 91 ? -8.352 18.328 -5.352 1 90.81 91 GLN A O 1
ATOM 701 N N . PHE A 1 92 ? -6.844 16.781 -5.281 1 91.06 92 PHE A N 1
ATOM 702 C CA . PHE A 1 92 ? -6.078 17.547 -4.297 1 91.06 92 PHE A CA 1
ATOM 703 C C . PHE A 1 92 ? -5.535 18.828 -4.914 1 91.06 92 PHE A C 1
ATOM 705 O O . PHE A 1 92 ? -5.605 19.891 -4.297 1 91.06 92 PHE A O 1
ATOM 712 N N . GLN A 1 93 ? -5.113 18.688 -6.129 1 88.75 93 GLN A N 1
ATOM 713 C CA . GLN A 1 93 ? -4.555 19.844 -6.828 1 88.75 93 GLN A CA 1
ATOM 714 C C . GLN A 1 93 ? -5.609 20.922 -7.039 1 88.75 93 GLN A C 1
ATOM 716 O O . GLN A 1 93 ? -5.309 22.109 -6.988 1 88.75 93 GLN A O 1
ATOM 721 N N . ALA A 1 94 ? -6.762 20.5 -7.25 1 90.5 94 ALA A N 1
ATOM 722 C CA . ALA A 1 94 ? -7.855 21.438 -7.496 1 90.5 94 ALA A CA 1
ATOM 723 C C . ALA A 1 94 ? -8.141 22.281 -6.258 1 90.5 94 ALA A C 1
ATOM 725 O O . ALA A 1 94 ? -8.719 23.359 -6.359 1 90.5 94 ALA A O 1
ATOM 726 N N . GLN A 1 95 ? -7.688 21.781 -5.121 1 90.06 95 GLN A N 1
ATOM 727 C CA . GLN A 1 95 ? -7.988 22.484 -3.877 1 90.06 95 GLN A CA 1
ATOM 728 C C . GLN A 1 95 ? -6.781 23.281 -3.391 1 90.06 95 GLN A C 1
ATOM 730 O O . GLN A 1 95 ? -6.863 24 -2.391 1 90.06 95 GLN A O 1
ATOM 735 N N . GLN A 1 96 ? -5.773 23.328 -4.035 1 87.19 96 GLN A N 1
ATOM 736 C CA . GLN A 1 96 ? -4.512 23.891 -3.568 1 87.19 96 GLN A CA 1
ATOM 737 C C . GLN A 1 96 ? -4.621 25.406 -3.396 1 87.19 96 GLN A C 1
ATOM 739 O O . GLN A 1 96 ? -3.918 25.984 -2.57 1 87.19 96 GLN A O 1
ATOM 744 N N . ASN A 1 97 ? -5.508 26.031 -4.109 1 87.69 97 ASN A N 1
ATOM 745 C CA . ASN A 1 97 ? -5.629 27.484 -4.055 1 87.69 97 ASN A CA 1
ATOM 746 C C . ASN A 1 97 ? -6.641 27.922 -3.004 1 87.69 97 ASN A C 1
ATOM 748 O O . ASN A 1 97 ? -6.836 29.125 -2.783 1 87.69 97 ASN A O 1
ATOM 752 N N . GLN A 1 98 ? -7.199 26.984 -2.348 1 89 98 GLN A N 1
ATOM 7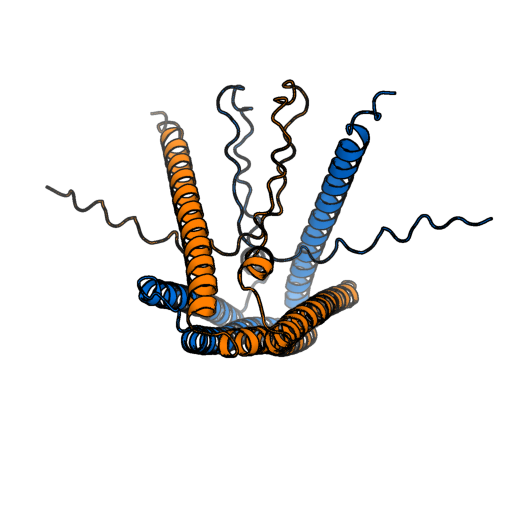53 C CA . GLN A 1 98 ? -8.156 27.297 -1.297 1 89 98 GLN A CA 1
ATOM 754 C C . GLN A 1 98 ? -7.461 27.5 0.044 1 89 98 GLN A C 1
ATOM 756 O O . GLN A 1 98 ? -6.57 26.734 0.408 1 89 98 GLN A O 1
ATOM 761 N N . PRO A 1 99 ? -7.867 28.547 0.681 1 90.88 99 PRO A N 1
ATOM 762 C CA . PRO A 1 99 ? -7.27 28.75 2.004 1 90.88 99 PRO A CA 1
ATOM 763 C C . PRO A 1 99 ? -7.574 27.609 2.965 1 90.88 99 PRO A C 1
ATOM 765 O O . PRO A 1 99 ? -6.711 27.219 3.762 1 90.88 99 PRO A O 1
ATOM 768 N N . ILE A 1 100 ? -8.836 27.125 2.836 1 93.25 100 ILE A N 1
ATOM 769 C CA . ILE A 1 100 ? -9.25 26 3.664 1 93.25 100 ILE A CA 1
ATOM 770 C C . ILE A 1 100 ? -9.617 24.812 2.773 1 93.25 100 ILE A C 1
ATOM 772 O O . ILE A 1 100 ? -10.531 24.906 1.95 1 93.25 100 ILE A O 1
ATOM 776 N N . LEU A 1 101 ? -8.852 23.734 3.002 1 93.31 101 LEU A N 1
ATOM 777 C CA . LEU A 1 101 ? -9.086 22.516 2.225 1 93.31 101 LEU A CA 1
ATOM 778 C C . LEU A 1 101 ? -10.367 21.828 2.662 1 93.31 101 LEU A C 1
ATOM 780 O O . LEU A 1 101 ? -10.68 21.781 3.855 1 93.31 101 LEU A O 1
ATOM 784 N N . ASP A 1 102 ? -11.109 21.375 1.645 1 93.12 102 ASP A N 1
ATOM 785 C CA . ASP A 1 102 ? -12.281 20.547 1.946 1 93.12 102 ASP A CA 1
ATOM 786 C C . ASP A 1 102 ? -11.883 19.094 2.205 1 93.12 102 ASP A C 1
ATOM 788 O O . ASP A 1 102 ? -12.062 18.234 1.34 1 93.12 102 ASP A O 1
ATOM 792 N N . LEU A 1 103 ? -11.422 18.812 3.428 1 93 103 LEU A N 1
ATOM 793 C CA . LEU A 1 103 ? -10.898 17.5 3.758 1 93 103 LEU A CA 1
ATOM 794 C C . LEU A 1 103 ? -12.023 16.469 3.801 1 93 103 LEU A C 1
ATOM 796 O O . LEU A 1 103 ? -11.773 15.258 3.676 1 93 103 LEU A O 1
ATOM 800 N N . ASN A 1 104 ? -13.219 16.953 4.012 1 94.06 104 ASN A N 1
ATOM 801 C CA . ASN A 1 104 ? -14.359 16.047 3.955 1 94.06 104 ASN A CA 1
ATOM 802 C C . ASN A 1 104 ? -14.586 15.516 2.541 1 94.06 104 ASN A C 1
ATOM 804 O O . ASN A 1 104 ? -14.797 14.32 2.352 1 94.06 104 ASN A O 1
ATOM 808 N N . ALA A 1 105 ? -14.5 16.438 1.611 1 92.56 105 ALA A N 1
ATOM 809 C CA . ALA A 1 105 ? -14.664 16.031 0.217 1 92.56 105 ALA A CA 1
ATOM 810 C C . ALA A 1 105 ? -13.5 15.156 -0.237 1 92.56 105 ALA A C 1
ATOM 812 O O . ALA A 1 105 ? -13.695 14.164 -0.938 1 92.56 105 ALA A O 1
ATOM 813 N N . LEU A 1 106 ? -12.312 15.516 0.18 1 92.94 106 LEU A N 1
ATOM 814 C CA . LEU A 1 106 ? -11.133 14.727 -0.168 1 92.94 106 LEU A CA 1
ATOM 815 C C . LEU A 1 106 ? -11.211 13.336 0.448 1 92.94 106 LEU A C 1
ATOM 817 O O . LEU A 1 106 ? -10.859 12.344 -0.2 1 92.94 106 LEU A O 1
ATOM 821 N N . HIS A 1 107 ? -11.648 13.289 1.64 1 93.69 107 HIS A N 1
ATOM 822 C CA . HIS A 1 107 ? -11.805 12 2.309 1 93.69 107 HIS A CA 1
ATOM 823 C C . HIS A 1 107 ? -12.828 11.125 1.597 1 93.69 107 HIS A C 1
ATOM 825 O O . HIS A 1 107 ? -12.609 9.93 1.415 1 93.69 107 HIS A O 1
ATOM 831 N N . ALA A 1 108 ? -13.977 11.719 1.25 1 93.38 108 ALA A N 1
ATOM 832 C CA . ALA A 1 108 ? -15.023 10.977 0.555 1 93.38 108 ALA A CA 1
ATOM 833 C C . ALA A 1 108 ? -14.5 10.391 -0.756 1 93.38 108 ALA A C 1
ATOM 835 O O . ALA A 1 108 ? -14.773 9.234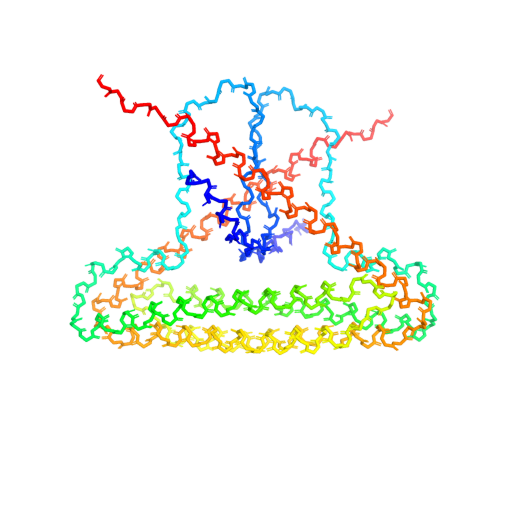 -1.082 1 93.38 108 ALA A O 1
ATOM 836 N N . ALA A 1 109 ? -13.727 11.18 -1.451 1 93.44 109 ALA A N 1
ATOM 837 C CA . ALA A 1 109 ? -13.141 10.719 -2.709 1 93.44 109 ALA A CA 1
ATOM 838 C C . ALA A 1 109 ? -12.148 9.586 -2.469 1 93.44 109 ALA A C 1
ATOM 840 O O . ALA A 1 109 ? -12.141 8.594 -3.203 1 93.44 109 ALA A O 1
ATOM 841 N N . ARG A 1 110 ? -11.344 9.719 -1.509 1 94.5 110 ARG A N 1
ATOM 842 C CA . ARG A 1 110 ? -10.352 8.703 -1.183 1 94.5 110 ARG A CA 1
ATOM 843 C C . ARG A 1 110 ? -11.023 7.395 -0.768 1 94.5 110 ARG A C 1
ATOM 845 O O . ARG A 1 110 ? -10.586 6.312 -1.161 1 94.5 110 ARG A O 1
ATOM 852 N N . GLN A 1 111 ? -12.031 7.52 0.051 1 92.38 111 GLN A N 1
ATOM 853 C CA . GLN A 1 111 ? -12.758 6.34 0.501 1 92.38 111 GLN A CA 1
ATOM 854 C C . GLN A 1 111 ? -13.367 5.586 -0.678 1 92.38 111 GLN A C 1
ATOM 856 O O . GLN A 1 111 ? -13.297 4.359 -0.742 1 92.38 111 GLN A O 1
ATOM 861 N N . GLN A 1 112 ? -13.906 6.371 -1.505 1 93.25 112 GLN A N 1
ATOM 862 C CA . GLN A 1 112 ? -14.492 5.754 -2.689 1 93.25 112 GLN A CA 1
ATOM 863 C C . GLN A 1 112 ? -13.43 5.066 -3.539 1 93.25 112 GLN A C 1
ATOM 865 O O . GLN A 1 112 ? -13.625 3.945 -4.004 1 93.25 112 GLN A O 1
ATOM 870 N N . ALA A 1 113 ? -12.359 5.719 -3.719 1 94.06 113 ALA A N 1
ATOM 871 C CA . ALA A 1 113 ? -11.266 5.156 -4.504 1 94.06 113 ALA A CA 1
ATOM 872 C C . ALA A 1 113 ? -10.719 3.887 -3.852 1 94.06 113 ALA A C 1
ATOM 874 O O . ALA A 1 113 ? -10.43 2.904 -4.539 1 94.06 113 ALA A O 1
ATOM 875 N N . GLU A 1 114 ? -10.594 3.908 -2.604 1 93.62 114 GLU A N 1
ATOM 876 C CA . GLU A 1 114 ? -10.07 2.752 -1.883 1 93.62 114 GLU A CA 1
ATOM 877 C C . GLU A 1 114 ? -11 1.548 -2.025 1 93.62 114 GLU A C 1
ATOM 879 O O . GLU A 1 114 ? -10.531 0.415 -2.176 1 93.62 114 GLU A O 1
ATOM 884 N N . GLN A 1 115 ? -12.297 1.801 -1.914 1 92.44 115 GLN A N 1
ATOM 885 C CA . GLN A 1 115 ? -13.258 0.717 -2.072 1 92.44 115 GLN A CA 1
ATOM 886 C C . GLN A 1 115 ? -13.188 0.12 -3.475 1 92.44 115 GLN A C 1
ATOM 888 O O . GLN A 1 115 ? -13.203 -1.102 -3.637 1 92.44 115 GLN A O 1
ATOM 893 N N . GLN A 1 116 ? -13.07 1.012 -4.375 1 93.69 116 GLN A N 1
ATOM 894 C CA . GLN A 1 116 ? -12.961 0.548 -5.754 1 93.69 116 GLN A CA 1
ATOM 895 C C . GLN A 1 116 ? -11.672 -0.233 -5.977 1 93.69 116 GLN A C 1
ATOM 897 O O . GLN A 1 116 ? -11.68 -1.28 -6.625 1 93.69 116 GLN A O 1
ATOM 902 N N . ASN A 1 117 ? -10.648 0.302 -5.504 1 95.62 117 ASN A N 1
ATOM 903 C CA . ASN A 1 117 ? -9.359 -0.37 -5.645 1 95.62 117 ASN A CA 1
ATOM 904 C C . ASN A 1 117 ? -9.367 -1.745 -4.984 1 95.62 117 ASN A C 1
ATOM 906 O O . ASN A 1 117 ? -8.781 -2.693 -5.504 1 95.62 117 ASN A O 1
ATOM 910 N N . ALA A 1 118 ? -10.016 -1.857 -3.881 1 93.44 118 ALA A N 1
ATOM 911 C CA . ALA A 1 118 ? -10.125 -3.145 -3.201 1 93.44 118 ALA A CA 1
ATOM 912 C C . ALA A 1 118 ? -10.867 -4.16 -4.066 1 93.44 118 ALA A C 1
ATOM 914 O O . ALA A 1 118 ? -10.492 -5.336 -4.113 1 93.44 118 ALA A O 1
ATOM 915 N N . GLN A 1 119 ? -11.852 -3.652 -4.727 1 94.06 119 GLN A N 1
ATOM 916 C CA . GLN A 1 119 ? -12.617 -4.523 -5.617 1 94.06 119 GLN A CA 1
ATOM 917 C C . GLN A 1 119 ? -11.766 -4.977 -6.801 1 94.06 119 GLN A C 1
ATOM 919 O O . GLN A 1 119 ? -11.828 -6.137 -7.211 1 94.06 119 GLN A O 1
ATOM 924 N N . LEU A 1 120 ? -11.016 -4.027 -7.305 1 96.25 120 LEU A N 1
ATOM 925 C CA . LEU A 1 120 ? -10.141 -4.355 -8.43 1 96.25 120 LEU A CA 1
ATOM 926 C C . LEU A 1 120 ? -9.094 -5.387 -8.016 1 96.25 120 LEU A C 1
ATOM 928 O O . LEU A 1 120 ? -8.82 -6.328 -8.766 1 96.25 120 LEU A O 1
ATOM 932 N N . ARG A 1 121 ? -8.547 -5.273 -6.836 1 95.31 121 ARG A N 1
ATOM 933 C CA . ARG A 1 121 ? -7.562 -6.23 -6.332 1 95.31 121 ARG A CA 1
ATOM 934 C C . ARG A 1 121 ? -8.188 -7.613 -6.156 1 95.31 121 ARG A C 1
ATOM 936 O O . ARG A 1 121 ? -7.555 -8.625 -6.461 1 95.31 121 ARG A O 1
ATOM 943 N N . GLU A 1 122 ? -9.352 -7.574 -5.695 1 94.44 122 GLU A N 1
ATOM 944 C CA . GLU A 1 122 ? -10.062 -8.836 -5.516 1 94.44 122 GLU A CA 1
ATOM 945 C C . GLU A 1 122 ? -10.336 -9.516 -6.855 1 94.44 122 GLU A C 1
ATOM 947 O O . GLU A 1 122 ? -10.219 -10.734 -6.977 1 94.44 122 GLU A O 1
ATOM 952 N N . GLN A 1 123 ? -10.719 -8.688 -7.828 1 95.06 123 GLN A N 1
ATOM 953 C CA . GLN A 1 123 ? -10.953 -9.227 -9.164 1 95.06 123 GLN A CA 1
ATOM 954 C C . GLN A 1 123 ? -9.695 -9.875 -9.727 1 95.06 123 GLN A C 1
ATOM 956 O O . GLN A 1 123 ? -9.766 -10.953 -10.32 1 95.06 123 GLN A O 1
ATOM 961 N N . THR A 1 124 ? -8.633 -9.234 -9.469 1 96.69 124 THR A N 1
ATOM 962 C CA . THR A 1 124 ? -7.363 -9.766 -9.938 1 96.69 124 THR A CA 1
ATOM 963 C C . THR A 1 124 ? -7.035 -11.078 -9.234 1 96.69 124 THR A C 1
ATOM 965 O O . THR A 1 124 ? -6.707 -12.078 -9.883 1 96.69 124 THR A O 1
ATOM 968 N N . ALA A 1 125 ? -7.148 -11.117 -7.961 1 95.5 125 ALA A N 1
ATOM 969 C CA . ALA A 1 125 ? -6.848 -12.312 -7.188 1 95.5 125 ALA A CA 1
ATOM 970 C C . ALA A 1 125 ? -7.766 -13.469 -7.582 1 95.5 125 ALA A C 1
ATOM 972 O O . ALA A 1 125 ? -7.316 -14.609 -7.711 1 95.5 125 ALA A O 1
ATOM 973 N N . SER A 1 126 ? -9.023 -13.125 -7.801 1 95.31 126 SER A N 1
ATOM 974 C CA . SER A 1 126 ? -10 -14.148 -8.164 1 95.31 126 SER A CA 1
ATOM 975 C C . SER A 1 126 ? -9.688 -14.75 -9.531 1 95.31 126 SER A C 1
ATOM 977 O O . SER A 1 126 ? -9.859 -15.953 -9.734 1 95.31 126 SER A O 1
ATOM 979 N N . ALA A 1 127 ? -9.219 -13.891 -10.43 1 95.44 127 ALA A N 1
ATOM 980 C CA . ALA A 1 127 ? -8.859 -14.383 -11.758 1 95.44 127 ALA A CA 1
ATOM 981 C C . ALA A 1 127 ? -7.68 -15.344 -11.688 1 95.44 127 ALA A C 1
ATOM 983 O O . ALA A 1 127 ? -7.684 -16.391 -12.344 1 95.44 127 ALA A O 1
ATOM 984 N N . TRP A 1 128 ? -6.676 -15.023 -10.875 1 95 128 TRP A N 1
ATOM 985 C CA . TRP A 1 128 ? -5.512 -15.891 -10.719 1 95 128 TRP A CA 1
ATOM 986 C C . TRP A 1 128 ? -5.891 -17.188 -9.992 1 95 128 TRP A C 1
ATOM 988 O O . TRP A 1 128 ? -5.344 -18.25 -10.289 1 95 128 TRP A O 1
ATOM 998 N N . LEU A 1 129 ? -6.797 -17.078 -9.062 1 95.19 129 LEU A N 1
ATOM 999 C CA . LEU A 1 129 ? -7.254 -18.266 -8.352 1 95.19 129 LEU A CA 1
ATOM 1000 C C . LEU A 1 129 ? -7.996 -19.203 -9.289 1 95.19 129 LEU A C 1
ATOM 1002 O O . LEU A 1 129 ? -7.879 -20.438 -9.172 1 95.19 129 LEU A O 1
ATOM 1006 N N . ALA A 1 130 ? -8.789 -18.609 -10.164 1 95 130 ALA A N 1
ATOM 1007 C CA . ALA A 1 130 ? -9.469 -19.422 -11.164 1 95 130 ALA A CA 1
ATOM 1008 C C . ALA A 1 130 ? -8.477 -20.203 -12.016 1 95 130 ALA A C 1
ATOM 1010 O O . ALA A 1 130 ? -8.688 -21.391 -12.297 1 95 130 ALA A O 1
ATOM 1011 N N . PHE A 1 131 ? -7.371 -19.562 -12.391 1 95.94 131 PHE A N 1
ATOM 1012 C CA . PHE A 1 131 ? -6.297 -20.234 -13.117 1 95.94 131 PHE A CA 1
ATOM 1013 C C . PHE A 1 131 ? -5.703 -21.359 -12.289 1 95.94 131 PHE A C 1
ATOM 1015 O O . PHE A 1 131 ? -5.59 -22.5 -12.766 1 95.94 131 PHE A O 1
ATOM 1022 N N . TYR A 1 132 ? -5.34 -21 -11.086 1 94.88 132 TYR A N 1
ATOM 1023 C CA . TYR A 1 132 ? -4.738 -21.984 -10.195 1 94.88 132 TYR A CA 1
ATOM 1024 C C . TYR A 1 132 ? -5.648 -23.203 -10.023 1 94.88 132 TYR A C 1
ATOM 1026 O O . TYR A 1 132 ? -5.191 -24.344 -10.07 1 94.88 132 TYR A O 1
ATOM 1034 N N . ASN A 1 133 ? -6.898 -22.953 -9.82 1 94.81 133 ASN A N 1
ATOM 1035 C CA . ASN A 1 133 ? -7.863 -24.016 -9.578 1 94.81 133 ASN A CA 1
ATOM 1036 C C . ASN A 1 133 ? -8.062 -24.875 -10.82 1 94.81 133 ASN A C 1
ATOM 1038 O O . ASN A 1 133 ? -8.547 -26.016 -10.727 1 94.81 133 ASN A O 1
ATOM 1042 N N . GLY A 1 134 ? -7.738 -24.328 -11.969 1 94.94 134 GLY A N 1
ATOM 1043 C CA . GLY A 1 134 ? -7.863 -25.078 -13.211 1 94.94 134 GLY A CA 1
ATOM 1044 C C . GLY A 1 134 ? -6.672 -25.969 -13.492 1 94.94 134 GLY A C 1
ATOM 1045 O O . GLY A 1 134 ? -6.715 -26.812 -14.391 1 94.94 134 GLY A O 1
ATOM 1046 N N . LEU A 1 135 ? -5.605 -25.828 -12.719 1 95.81 135 LEU A N 1
ATOM 1047 C CA . LEU A 1 135 ? -4.383 -26.594 -12.93 1 95.81 135 LEU A CA 1
ATOM 1048 C C . LEU A 1 135 ? -4.516 -28 -12.367 1 95.81 135 LEU A C 1
ATOM 1050 O O . LEU A 1 135 ? -5.363 -28.25 -11.5 1 95.81 135 LEU A O 1
ATOM 1054 N N . ASN A 1 136 ? -3.693 -28.938 -12.945 1 94.62 136 ASN A N 1
ATOM 1055 C CA . ASN A 1 136 ? -3.627 -30.266 -12.359 1 94.62 136 ASN A CA 1
ATOM 1056 C C . ASN A 1 136 ? -2.611 -30.328 -11.219 1 94.62 136 ASN A C 1
ATOM 1058 O O . ASN A 1 136 ? -1.935 -29.344 -10.938 1 94.62 136 ASN A O 1
ATOM 1062 N N . ASP A 1 137 ? -2.529 -31.406 -10.523 1 94 137 ASP A N 1
ATOM 1063 C CA . ASP A 1 137 ? -1.71 -31.516 -9.32 1 94 137 ASP A CA 1
ATOM 1064 C C . ASP A 1 137 ? -0.237 -31.266 -9.633 1 94 137 ASP A C 1
ATOM 1066 O O . ASP A 1 137 ? 0.472 -30.641 -8.852 1 94 137 ASP A O 1
ATOM 1070 N N . GLN A 1 138 ? 0.221 -31.75 -10.781 1 94.31 138 GLN A N 1
ATOM 1071 C CA . GLN A 1 138 ? 1.611 -31.531 -11.172 1 94.31 138 GLN A CA 1
ATOM 1072 C C . GLN A 1 138 ? 1.895 -30.062 -11.422 1 94.31 138 GLN A C 1
ATOM 1074 O O . GLN A 1 138 ? 2.912 -29.531 -10.961 1 94.31 138 GLN A O 1
ATOM 1079 N N . GLN A 1 139 ? 0.955 -29.469 -12.062 1 94.62 139 GLN A N 1
ATOM 1080 C CA . GLN A 1 139 ? 1.072 -28.047 -12.336 1 94.62 139 GLN A CA 1
ATOM 1081 C C . GLN A 1 139 ? 0.986 -27.219 -11.055 1 94.62 139 GLN A C 1
ATOM 1083 O O . GLN A 1 139 ? 1.763 -26.281 -10.859 1 94.62 139 GLN A O 1
ATOM 1088 N N . LYS A 1 140 ? 0.071 -27.578 -10.203 1 94.25 140 LYS A N 1
ATOM 1089 C CA . LYS A 1 140 ? -0.077 -26.891 -8.922 1 94.25 140 LYS A CA 1
ATOM 1090 C C . LYS A 1 140 ? 1.186 -27.031 -8.078 1 94.25 140 LYS A C 1
ATOM 1092 O O . LYS A 1 140 ? 1.559 -26.094 -7.355 1 94.25 140 LYS A O 1
ATOM 1097 N N . THR A 1 141 ? 1.8 -28.156 -8.172 1 94.69 141 THR A N 1
ATOM 1098 C CA . THR A 1 141 ? 3.051 -28.359 -7.449 1 94.69 141 THR A CA 1
ATOM 1099 C C . THR A 1 141 ? 4.145 -27.438 -7.984 1 94.69 141 THR A C 1
ATOM 1101 O O . THR A 1 141 ? 4.90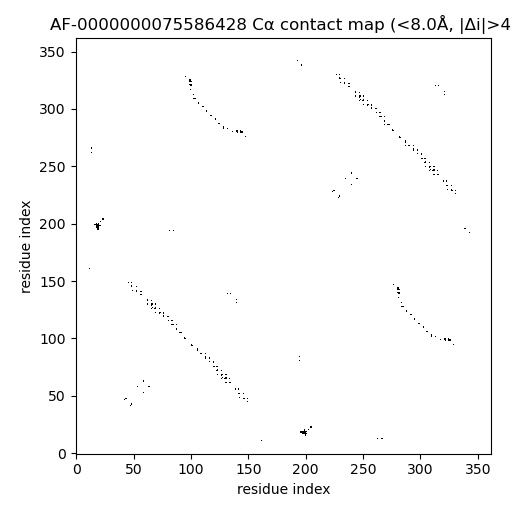2 -26.859 -7.207 1 94.69 141 THR A O 1
ATOM 1104 N N . THR A 1 142 ? 4.117 -27.297 -9.273 1 94.12 142 THR A N 1
ATOM 1105 C CA . THR A 1 142 ? 5.094 -26.406 -9.906 1 94.12 142 THR A CA 1
ATOM 1106 C C . THR A 1 142 ? 4.871 -24.953 -9.477 1 94.12 142 THR A C 1
ATOM 1108 O O . THR A 1 142 ? 5.816 -24.266 -9.102 1 94.12 142 THR A O 1
ATOM 1111 N N . VAL A 1 143 ? 3.566 -24.594 -9.508 1 93.25 143 VAL A N 1
ATOM 1112 C CA . VAL A 1 143 ? 3.223 -23.234 -9.109 1 93.25 143 VAL A CA 1
ATOM 1113 C C . VAL A 1 143 ? 3.545 -23.031 -7.629 1 93.25 143 VAL A C 1
ATOM 1115 O O . VAL A 1 143 ? 4.121 -22.016 -7.246 1 93.25 143 VAL A O 1
ATOM 1118 N N . SER A 1 144 ? 3.207 -23.953 -6.797 1 93.25 144 SER A N 1
ATOM 1119 C CA . SER A 1 144 ? 3.441 -23.859 -5.359 1 93.25 144 SER A CA 1
ATOM 1120 C C . SER A 1 144 ? 4.93 -23.781 -5.043 1 93.25 144 SER A C 1
ATOM 1122 O O . SER A 1 144 ? 5.348 -23 -4.184 1 93.25 144 SER A O 1
ATOM 1124 N N . THR A 1 145 ? 5.672 -24.562 -5.746 1 92.31 145 THR A N 1
ATOM 1125 C CA . THR A 1 145 ? 7.117 -24.562 -5.543 1 92.31 145 THR A CA 1
ATOM 1126 C C . THR A 1 145 ? 7.703 -23.203 -5.91 1 92.31 145 THR A C 1
ATOM 1128 O O . THR A 1 145 ? 8.555 -22.672 -5.191 1 92.31 145 THR A O 1
ATOM 1131 N N . ALA A 1 146 ? 7.215 -22.719 -6.977 1 90.81 146 ALA A N 1
ATOM 1132 C CA . ALA A 1 146 ? 7.688 -21.406 -7.414 1 90.81 146 ALA A CA 1
ATOM 1133 C C . ALA A 1 146 ? 7.328 -20.328 -6.398 1 90.81 146 ALA A C 1
ATOM 1135 O O . ALA A 1 146 ? 8.141 -19.438 -6.102 1 90.81 146 ALA A O 1
ATOM 1136 N N . LEU A 1 147 ? 6.086 -20.391 -5.891 1 90.75 147 LEU A N 1
ATOM 1137 C CA . LEU A 1 147 ? 5.633 -19.406 -4.902 1 90.75 147 LEU A CA 1
ATOM 1138 C C . LEU A 1 147 ? 6.449 -19.516 -3.621 1 90.75 147 LEU A C 1
ATOM 1140 O O . LEU A 1 147 ? 6.82 -18.5 -3.029 1 90.75 147 LEU A O 1
ATOM 1144 N N . LYS A 1 148 ? 6.695 -20.703 -3.207 1 90.19 148 LYS A N 1
ATOM 1145 C CA . LYS A 1 148 ? 7.488 -20.938 -2.002 1 90.19 148 LYS A CA 1
ATOM 1146 C C . LYS A 1 148 ? 8.914 -20.406 -2.172 1 90.19 148 LYS A C 1
ATOM 1148 O O . LYS A 1 148 ? 9.484 -19.844 -1.239 1 90.19 148 LYS A O 1
ATOM 1153 N N . GLN A 1 149 ? 9.461 -20.641 -3.33 1 88.62 149 GLN A N 1
ATOM 1154 C CA . GLN A 1 149 ? 10.797 -20.125 -3.619 1 88.62 149 GLN A CA 1
ATOM 1155 C C . GLN A 1 149 ? 10.82 -18.594 -3.59 1 88.62 149 GLN A C 1
ATOM 1157 O O . GLN A 1 149 ? 11.773 -18 -3.078 1 88.62 149 GLN A O 1
ATOM 1162 N N . GLN A 1 150 ? 9.789 -18.094 -4.125 1 88.5 150 GLN A N 1
ATOM 1163 C CA . GLN A 1 150 ? 9.703 -16.641 -4.125 1 88.5 150 GLN A CA 1
ATOM 1164 C C . GLN A 1 150 ? 9.617 -16.094 -2.703 1 88.5 150 GLN A C 1
ATOM 1166 O O . GLN A 1 150 ? 10.289 -15.117 -2.361 1 88.5 150 GLN A O 1
ATOM 1171 N N . PHE A 1 151 ? 8.812 -16.703 -1.982 1 86.5 151 PHE A N 1
ATOM 1172 C CA . PHE A 1 151 ? 8.664 -16.266 -0.597 1 86.5 151 PHE A CA 1
ATOM 1173 C C . PHE A 1 151 ? 9.961 -16.453 0.174 1 86.5 151 PHE A C 1
ATOM 1175 O O . PHE A 1 151 ? 10.328 -15.625 1.001 1 86.5 151 PHE A O 1
ATOM 1182 N N . ALA A 1 152 ? 10.672 -17.562 0.004 1 86.62 152 ALA A N 1
ATOM 1183 C CA . ALA A 1 152 ? 11.953 -17.812 0.659 1 86.62 152 ALA A CA 1
ATOM 1184 C C . ALA A 1 152 ? 12.984 -16.75 0.302 1 86.62 152 ALA A C 1
ATOM 1186 O O . ALA A 1 152 ? 13.742 -16.297 1.162 1 86.62 152 ALA A O 1
ATOM 1187 N N . LYS A 1 153 ? 12.922 -16.406 -0.977 1 86.94 153 LYS A N 1
ATOM 1188 C CA . LYS A 1 153 ? 13.828 -15.359 -1.421 1 86.94 153 LYS A CA 1
ATOM 1189 C C . LYS A 1 153 ? 13.5 -14.031 -0.751 1 86.94 153 LYS A C 1
ATOM 1191 O O . LYS A 1 153 ? 14.406 -13.289 -0.357 1 86.94 153 LYS A O 1
ATOM 1196 N N . MET A 1 154 ? 12.297 -13.805 -0.706 1 86.25 154 MET A N 1
ATOM 1197 C CA . MET A 1 154 ? 11.867 -12.578 -0.049 1 86.25 154 MET A CA 1
ATOM 1198 C C . MET A 1 154 ? 12.266 -12.578 1.422 1 86.25 154 MET A C 1
ATOM 1200 O O . MET A 1 154 ? 12.727 -11.555 1.944 1 86.25 154 MET A O 1
ATOM 1204 N N . ASP A 1 155 ? 12.055 -13.633 2.119 1 84.94 155 ASP A N 1
ATOM 1205 C CA . ASP A 1 155 ? 12.414 -13.758 3.529 1 84.94 155 ASP A CA 1
ATOM 1206 C C . ASP A 1 155 ? 13.914 -13.609 3.732 1 84.94 155 ASP A C 1
ATOM 1208 O O . ASP A 1 155 ? 14.359 -12.977 4.695 1 84.94 155 ASP A O 1
ATOM 1212 N N . GLU A 1 156 ? 14.664 -14.203 2.863 1 88.62 156 GLU A N 1
ATOM 1213 C CA . GLU A 1 156 ? 16.109 -14.078 2.93 1 88.62 156 GLU A CA 1
ATOM 1214 C C . GLU A 1 156 ? 16.562 -12.625 2.773 1 88.62 156 GLU A C 1
ATOM 1216 O O . GLU A 1 156 ? 17.422 -12.156 3.504 1 88.62 156 GLU A O 1
ATOM 1221 N N . ARG A 1 157 ? 15.977 -12.047 1.883 1 89.19 157 ARG A N 1
ATOM 1222 C CA . ARG A 1 157 ? 16.297 -10.641 1.665 1 89.19 157 ARG A CA 1
ATOM 1223 C C . ARG A 1 157 ? 15.938 -9.805 2.887 1 89.19 157 ARG A C 1
ATOM 1225 O O . ARG A 1 157 ? 16.688 -8.906 3.275 1 89.19 157 ARG A O 1
ATOM 1232 N N . ARG A 1 158 ? 14.812 -10.117 3.342 1 86.75 158 ARG A N 1
ATOM 1233 C CA . ARG A 1 158 ? 14.367 -9.398 4.535 1 86.75 158 ARG A CA 1
ATOM 1234 C C . ARG A 1 158 ? 15.344 -9.609 5.688 1 86.75 158 ARG A C 1
ATOM 1236 O O . ARG A 1 158 ? 15.672 -8.664 6.41 1 86.75 158 ARG A O 1
ATOM 1243 N N . GLU A 1 159 ? 15.812 -10.766 5.93 1 88.56 159 GLU A N 1
ATOM 1244 C CA . GLU A 1 159 ? 16.766 -11.078 6.992 1 88.56 159 GLU A CA 1
ATOM 1245 C C . GLU A 1 159 ? 18.094 -10.367 6.758 1 88.56 159 GLU A C 1
ATOM 1247 O O . GLU A 1 159 ? 18.688 -9.82 7.691 1 88.56 159 GLU A O 1
ATOM 1252 N N . LYS A 1 160 ? 18.484 -10.375 5.535 1 89.31 160 LYS A N 1
ATOM 1253 C CA . LYS A 1 160 ? 19.734 -9.695 5.199 1 89.31 160 LYS A CA 1
ATOM 1254 C C . LYS A 1 160 ? 19.625 -8.195 5.441 1 89.31 160 LYS A C 1
ATOM 1256 O O . LYS A 1 160 ? 20.562 -7.57 5.941 1 89.31 160 LYS A O 1
ATOM 1261 N N . MET A 1 161 ? 18.547 -7.758 5.074 1 90.94 161 MET A N 1
ATOM 1262 C CA . MET A 1 161 ? 18.328 -6.332 5.289 1 90.94 161 MET A CA 1
ATOM 1263 C C . MET A 1 161 ? 18.281 -6.004 6.777 1 90.94 161 MET A C 1
ATOM 1265 O O . MET A 1 161 ? 18.828 -4.984 7.207 1 90.94 161 MET A O 1
ATOM 1269 N N . LYS A 1 162 ? 17.594 -6.828 7.496 1 87.81 162 LYS A N 1
ATOM 1270 C CA . LYS A 1 162 ? 17.547 -6.641 8.945 1 87.81 162 LYS A CA 1
ATOM 1271 C C . LYS A 1 162 ? 18.938 -6.66 9.555 1 87.81 162 LYS A C 1
ATOM 1273 O O . LYS A 1 162 ? 19.266 -5.836 10.414 1 87.81 162 LYS A O 1
ATOM 1278 N N . GLU A 1 163 ? 19.766 -7.543 9.141 1 89.12 163 GLU A N 1
ATOM 1279 C CA . GLU A 1 163 ? 21.141 -7.656 9.633 1 89.12 163 GLU A CA 1
ATOM 1280 C C . GLU A 1 163 ? 21.953 -6.406 9.305 1 89.12 163 GLU A C 1
ATOM 1282 O O . GLU A 1 163 ? 22.688 -5.902 10.148 1 89.12 163 GLU A O 1
ATOM 1287 N N . ARG A 1 164 ? 21.734 -6.016 8.133 1 89.56 164 ARG A N 1
ATOM 1288 C CA . ARG A 1 164 ? 22.453 -4.816 7.711 1 89.56 164 ARG A CA 1
ATOM 1289 C C . ARG A 1 164 ? 22.031 -3.605 8.539 1 89.56 164 ARG A C 1
ATOM 1291 O O . ARG A 1 164 ? 22.859 -2.791 8.93 1 89.56 164 ARG A O 1
ATOM 1298 N N . TRP A 1 165 ? 20.844 -3.568 8.688 1 85.25 165 TRP A N 1
ATOM 1299 C CA . TRP A 1 165 ? 20.312 -2.461 9.477 1 85.25 165 TRP A CA 1
ATOM 1300 C C . TRP A 1 165 ? 20.828 -2.52 10.906 1 85.25 165 TRP A C 1
ATOM 1302 O O . TRP A 1 165 ? 21.234 -1.497 11.469 1 85.25 165 TRP A O 1
ATOM 1312 N N . GLU A 1 166 ? 20.828 -3.641 11.484 1 86.12 166 GLU A N 1
ATOM 1313 C CA . GLU A 1 166 ? 21.328 -3.803 12.844 1 86.12 166 GLU A CA 1
ATOM 1314 C C . GLU A 1 166 ? 22.812 -3.439 12.922 1 86.12 166 GLU A C 1
ATOM 1316 O O . GLU A 1 166 ? 23.25 -2.822 13.898 1 86.12 166 GLU A O 1
ATOM 1321 N N . GLN A 1 167 ? 23.516 -3.762 12 1 85.19 167 GLN A N 1
ATOM 1322 C CA . GLN A 1 167 ? 24.953 -3.447 11.945 1 85.19 167 GLN A CA 1
ATOM 1323 C C . GLN A 1 167 ? 25.172 -1.941 11.836 1 85.19 167 GLN A C 1
ATOM 1325 O O . GLN A 1 167 ? 26.047 -1.393 12.5 1 85.19 167 GLN A O 1
ATOM 1330 N N . ARG A 1 168 ? 24.438 -1.418 11.109 1 84.75 168 ARG A N 1
ATOM 1331 C CA . ARG A 1 168 ? 24.547 0.027 10.938 1 84.75 168 ARG A CA 1
ATOM 1332 C C . ARG A 1 168 ? 24.172 0.759 12.227 1 84.75 168 ARG A C 1
ATOM 1334 O O . ARG A 1 168 ? 24.828 1.735 12.602 1 84.75 168 ARG A O 1
ATOM 1341 N N . ARG A 1 169 ? 23.172 0.292 12.75 1 75.56 169 ARG A N 1
ATOM 1342 C CA . ARG A 1 169 ? 22.734 0.886 14.016 1 75.56 169 ARG A CA 1
ATOM 1343 C C . ARG A 1 169 ? 23.797 0.719 15.094 1 75.56 169 ARG A C 1
ATOM 1345 O O . ARG A 1 169 ? 24.062 1.646 15.859 1 75.56 169 ARG A O 1
ATOM 1352 N N . ALA A 1 170 ? 24.391 -0.374 15.203 1 78.44 170 ALA A N 1
ATOM 1353 C CA . ALA A 1 170 ? 25.453 -0.634 16.172 1 78.44 170 ALA A CA 1
ATOM 1354 C C . ALA A 1 170 ? 26.656 0.257 15.906 1 78.44 170 ALA A C 1
ATOM 1356 O O . ALA A 1 170 ? 27.281 0.776 16.844 1 78.44 170 ALA A O 1
ATOM 1357 N N . ALA A 1 171 ? 27 0.374 14.75 1 74.56 171 ALA A N 1
ATOM 1358 C CA . ALA A 1 171 ? 28.141 1.2 14.383 1 74.56 171 ALA A CA 1
ATOM 1359 C C . ALA A 1 171 ? 27.891 2.668 14.719 1 74.56 171 ALA A C 1
ATOM 1361 O O . ALA A 1 171 ? 28.812 3.373 15.164 1 74.56 171 ALA A O 1
ATOM 1362 N N . LYS A 1 172 ? 26.703 3.006 14.445 1 65.88 172 LYS A N 1
ATOM 1363 C CA . LYS A 1 172 ? 26.344 4.387 14.742 1 65.88 172 LYS A CA 1
ATOM 1364 C C . LYS A 1 172 ? 26.312 4.633 16.25 1 65.88 172 LYS A C 1
ATOM 1366 O O . LYS A 1 172 ? 26.703 5.703 16.719 1 65.88 172 LYS A O 1
ATOM 1371 N N . GLY A 1 173 ? 25.75 3.781 16.969 1 61 173 GLY A N 1
ATOM 1372 C CA . GLY A 1 173 ? 25.797 3.893 18.422 1 61 173 GLY A CA 1
ATOM 1373 C C . GLY A 1 173 ? 27.219 3.871 18.969 1 61 173 GLY A C 1
ATOM 1374 O O . GLY A 1 173 ? 27.516 4.551 19.953 1 61 173 GLY A O 1
ATOM 1375 N N . ALA A 1 174 ? 28.141 3.1 18.438 1 63.69 174 ALA A N 1
ATOM 1376 C CA . ALA A 1 174 ? 29.531 3.025 18.891 1 63.69 174 ALA A CA 1
ATOM 1377 C C . ALA A 1 174 ? 30.297 4.289 18.5 1 63.69 174 ALA A C 1
ATOM 1379 O O . ALA A 1 174 ? 31.234 4.695 19.203 1 63.69 174 ALA A O 1
ATOM 1380 N N . SER A 1 175 ? 29.969 4.844 17.391 1 54.62 175 SER A N 1
ATOM 1381 C CA . SER A 1 175 ? 30.703 6.039 16.969 1 54.62 175 SER A CA 1
ATOM 1382 C C . SER A 1 175 ? 30.203 7.277 17.703 1 54.62 175 SER A C 1
ATOM 1384 O O . SER A 1 175 ? 30.656 8.391 17.438 1 54.62 175 SER A O 1
ATOM 1386 N N . ALA A 1 176 ? 29.062 7.379 18.484 1 55.19 176 ALA A N 1
ATOM 1387 C CA . ALA A 1 176 ? 28.688 8.516 19.328 1 55.19 176 ALA A CA 1
ATOM 1388 C C . ALA A 1 176 ? 29.828 8.875 20.281 1 55.19 176 ALA A C 1
ATOM 1390 O O . ALA A 1 176 ? 30.328 8.008 21 1 55.19 176 ALA A O 1
ATOM 1391 N N . PRO A 1 177 ? 30.594 10 20.172 1 50.12 177 PRO A N 1
ATOM 1392 C CA . PRO A 1 177 ? 31.703 10.406 21.031 1 50.12 177 PRO A CA 1
ATOM 1393 C C . PRO A 1 177 ? 31.391 10.273 22.516 1 50.12 177 PRO A C 1
ATOM 1395 O O . PRO A 1 177 ? 30.234 10.336 22.906 1 50.12 177 PRO A O 1
ATOM 1398 N N . ALA A 1 178 ? 32.281 9.57 23.469 1 49.78 178 ALA A N 1
ATOM 1399 C CA . ALA A 1 178 ? 32.281 9.672 24.922 1 49.78 178 ALA A CA 1
ATOM 1400 C C . ALA A 1 178 ? 32 11.102 25.375 1 49.78 178 ALA A C 1
ATOM 1402 O O . ALA A 1 178 ? 32.406 12.055 24.703 1 49.78 178 ALA A O 1
ATOM 1403 N N . PRO A 1 179 ? 30.859 11.328 25.984 1 45.81 179 PRO A N 1
ATOM 1404 C CA . PRO A 1 179 ? 30.922 12.664 26.578 1 45.81 179 PRO A CA 1
ATOM 1405 C C . PRO A 1 179 ? 32.344 13.055 26.969 1 45.81 179 PRO A C 1
ATOM 1407 O O . PRO A 1 179 ? 33.125 12.203 27.375 1 45.81 179 PRO A O 1
ATOM 1410 N N . GLN A 1 180 ? 33.062 13.797 26.234 1 41.38 180 GLN A N 1
ATOM 1411 C CA . GLN A 1 180 ? 34.25 14.344 26.844 1 41.38 180 GLN A CA 1
ATOM 1412 C C . GLN A 1 180 ? 34.031 14.664 28.312 1 41.38 180 GLN A C 1
ATOM 1414 O O . GLN A 1 180 ? 33.156 15.453 28.656 1 41.38 180 GLN A O 1
ATOM 1419 N N . GLN A 1 181 ? 34.625 14 29.391 1 33.22 181 GLN A N 1
ATOM 1420 C CA . GLN A 1 181 ? 34.938 14.688 30.656 1 33.22 181 GLN A CA 1
ATOM 1421 C C . GLN A 1 181 ? 35.75 15.945 30.406 1 33.22 181 GLN A C 1
ATOM 1423 O O . GLN A 1 181 ? 36.75 15.914 29.672 1 33.22 181 GLN A O 1
ATOM 1428 N N . MET B 1 1 ? 8.633 19.484 -41.562 1 20.88 1 MET B N 1
ATOM 1429 C CA . MET B 1 1 ? 9.805 18.922 -40.906 1 20.88 1 MET B CA 1
ATOM 1430 C C . MET B 1 1 ? 9.469 18.438 -39.5 1 20.88 1 MET B C 1
ATOM 1432 O O . MET B 1 1 ? 8.641 19.031 -38.812 1 20.88 1 MET B O 1
ATOM 1436 N N . TYR B 1 2 ? 9.641 16.969 -39.094 1 26.86 2 TYR B N 1
ATOM 1437 C CA . TYR B 1 2 ? 9.016 15.891 -38.344 1 26.86 2 TYR B CA 1
ATOM 1438 C C . TYR B 1 2 ? 9.203 16.078 -36.844 1 26.86 2 TYR B C 1
ATOM 1440 O O . TYR B 1 2 ? 10.047 15.43 -36.219 1 26.86 2 TYR B O 1
ATOM 1448 N N . LYS B 1 3 ? 9.211 17.281 -36.312 1 25.73 3 LYS B N 1
ATOM 1449 C CA . LYS B 1 3 ? 9.711 17.672 -35 1 25.73 3 LYS B CA 1
ATOM 1450 C C . LYS B 1 3 ? 8.828 17.109 -33.906 1 25.73 3 LYS B C 1
ATOM 1452 O O . LYS B 1 3 ? 8.969 17.5 -32.75 1 25.73 3 LYS B O 1
ATOM 1457 N N . LYS B 1 4 ? 7.637 16.391 -34.312 1 31.66 4 LYS B N 1
ATOM 1458 C CA . LYS B 1 4 ? 6.629 16.188 -33.281 1 31.66 4 LYS B CA 1
ATOM 1459 C C . LYS B 1 4 ? 7.125 15.234 -32.219 1 31.66 4 LYS B C 1
ATOM 1461 O O . LYS B 1 4 ? 6.762 14.055 -32.219 1 31.66 4 LYS B O 1
ATOM 1466 N N . THR B 1 5 ? 8.477 15.141 -31.891 1 29.69 5 THR B N 1
ATOM 1467 C CA . THR B 1 5 ? 9.094 14.125 -31.047 1 29.69 5 THR B CA 1
ATOM 1468 C C . THR B 1 5 ? 8.469 14.125 -29.641 1 29.69 5 THR B C 1
ATOM 1470 O O . THR B 1 5 ? 8.711 13.203 -28.859 1 29.69 5 THR B O 1
ATOM 1473 N N . SER B 1 6 ? 7.68 15.242 -29.156 1 27.53 6 SER B N 1
ATOM 1474 C CA . SER B 1 6 ? 7.855 15.555 -27.75 1 27.53 6 SER B CA 1
ATOM 1475 C C . SER B 1 6 ? 7.07 14.586 -26.859 1 27.53 6 SER B C 1
ATOM 1477 O O . SER B 1 6 ? 7.008 14.766 -25.641 1 27.53 6 SER B O 1
ATOM 1479 N N . ARG B 1 7 ? 6.039 13.852 -27.359 1 33.19 7 ARG B N 1
ATOM 1480 C CA . ARG B 1 7 ? 4.98 13.445 -26.438 1 33.19 7 ARG B CA 1
ATOM 1481 C C . ARG B 1 7 ? 5.473 12.352 -25.484 1 33.19 7 ARG B C 1
ATOM 1483 O O . ARG B 1 7 ? 4.672 11.586 -24.953 1 33.19 7 ARG B O 1
ATOM 1490 N N . LEU B 1 8 ? 6.797 12.07 -25.312 1 28.08 8 LEU B N 1
ATOM 1491 C CA . LEU B 1 8 ? 7.301 10.938 -24.547 1 28.08 8 LEU B CA 1
ATOM 1492 C C . LEU B 1 8 ? 6.938 11.07 -23.078 1 28.08 8 LEU B C 1
ATOM 1494 O O . LEU B 1 8 ? 7.391 10.281 -22.234 1 28.08 8 LEU B O 1
ATOM 1498 N N . ALA B 1 9 ? 6.16 12.266 -22.641 1 26.47 9 ALA B N 1
ATOM 1499 C CA . ALA B 1 9 ? 6.312 12.688 -21.25 1 26.47 9 ALA B CA 1
ATOM 1500 C C . ALA B 1 9 ? 5.723 11.656 -20.297 1 26.47 9 ALA B C 1
ATOM 1502 O O . ALA B 1 9 ? 6.27 11.422 -19.203 1 26.47 9 ALA B O 1
ATOM 1503 N N . ILE B 1 10 ? 4.551 11.031 -20.562 1 26.52 10 ILE B N 1
ATOM 1504 C CA . ILE B 1 10 ? 3.533 11.047 -19.516 1 26.52 10 ILE B CA 1
ATOM 1505 C C . ILE B 1 10 ? 3.799 9.914 -18.531 1 26.52 10 ILE B C 1
ATOM 1507 O O . ILE B 1 10 ? 3.209 9.875 -17.453 1 26.52 10 ILE B O 1
ATOM 1511 N N . ALA B 1 11 ? 4.719 8.914 -18.828 1 25.61 11 ALA B N 1
ATOM 1512 C CA . ALA B 1 11 ? 4.363 7.656 -18.188 1 25.61 11 ALA B CA 1
ATOM 1513 C C . ALA B 1 11 ? 4.699 7.688 -16.703 1 25.61 11 ALA B C 1
ATOM 1515 O O . ALA B 1 11 ? 4.312 6.789 -15.945 1 25.61 11 ALA B O 1
ATOM 1516 N N . ALA B 1 12 ? 5.516 8.75 -16.156 1 27.67 12 ALA B N 1
ATOM 1517 C CA . ALA B 1 12 ? 6.312 8.367 -15 1 27.67 12 ALA B CA 1
ATOM 1518 C C . ALA B 1 12 ? 5.469 8.375 -13.727 1 27.67 12 ALA B C 1
ATOM 1520 O O . ALA B 1 12 ? 6.004 8.281 -12.617 1 27.67 12 ALA B O 1
ATOM 1521 N N . ALA B 1 13 ? 4.066 8.414 -13.797 1 25.48 13 ALA B N 1
ATOM 1522 C CA . ALA B 1 13 ? 3.428 8.977 -12.609 1 25.48 13 ALA B CA 1
ATOM 1523 C C . ALA B 1 13 ? 3.639 8.078 -11.398 1 25.48 13 ALA B C 1
ATOM 1525 O O . ALA B 1 13 ? 3.826 8.57 -10.281 1 25.48 13 ALA B O 1
ATOM 1526 N N . VAL B 1 14 ? 3.529 6.742 -11.578 1 26.88 14 VAL B N 1
ATOM 1527 C CA . VAL B 1 14 ? 2.857 6.113 -10.445 1 26.88 14 VAL B CA 1
ATOM 1528 C C . VAL B 1 14 ? 3.854 5.898 -9.312 1 26.88 14 VAL B C 1
ATOM 1530 O O . VAL B 1 14 ? 3.57 5.168 -8.359 1 26.88 14 VAL B O 1
ATOM 1533 N N . LEU B 1 15 ? 5.035 6.609 -9.234 1 28.16 15 LEU B N 1
ATOM 1534 C CA . LEU B 1 15 ? 6.023 6.039 -8.328 1 28.16 15 LEU B CA 1
ATOM 1535 C C . LEU B 1 15 ? 5.648 6.312 -6.871 1 28.16 15 LEU B C 1
ATOM 1537 O O . LEU B 1 15 ? 6.434 6.043 -5.961 1 28.16 15 LEU B O 1
ATOM 1541 N N . ALA B 1 16 ? 4.375 6.707 -6.531 1 26.66 16 ALA B N 1
ATOM 1542 C CA . ALA B 1 16 ? 4.414 7.359 -5.227 1 26.66 16 ALA B CA 1
ATOM 1543 C C . ALA B 1 16 ? 4.961 6.414 -4.156 1 26.66 16 ALA B C 1
ATOM 1545 O O . ALA B 1 16 ? 5.523 6.863 -3.156 1 26.66 16 ALA B O 1
ATOM 1546 N N . LEU B 1 17 ? 4.59 5.055 -4.215 1 26.5 17 LEU B N 1
ATOM 1547 C CA . LEU B 1 17 ? 4.484 4.484 -2.875 1 26.5 17 LEU B CA 1
ATOM 1548 C C . LEU B 1 17 ? 5.867 4.156 -2.314 1 26.5 17 LEU B C 1
ATOM 1550 O O . LEU B 1 17 ? 5.996 3.297 -1.439 1 26.5 17 LEU B O 1
ATOM 1554 N N . SER B 1 18 ? 6.977 4.758 -2.777 1 26.53 18 SER B N 1
ATOM 1555 C CA . SER B 1 18 ? 8.242 4.125 -2.418 1 26.53 18 SER B CA 1
ATOM 1556 C C . SER B 1 18 ? 8.523 4.262 -0.925 1 26.53 18 SER B C 1
ATOM 1558 O O . SER B 1 18 ? 8.477 5.367 -0.376 1 26.53 18 SER B O 1
ATOM 1560 N N . PHE B 1 19 ? 8.078 3.309 -0.087 1 25.83 19 PHE B N 1
ATOM 1561 C CA . PHE B 1 19 ? 8.562 3.27 1.288 1 25.83 19 PHE B CA 1
ATOM 1562 C C . PHE B 1 19 ? 10.086 3.316 1.327 1 25.83 19 PHE B C 1
ATOM 1564 O O . PHE B 1 19 ? 10.75 2.775 0.442 1 25.83 19 PHE B O 1
ATOM 1571 N N . SER B 1 20 ? 10.797 4.27 1.954 1 26.89 20 SER B N 1
ATOM 1572 C CA . SER B 1 20 ? 12.086 4.938 2.107 1 26.89 20 SER B CA 1
ATOM 1573 C C . SER B 1 20 ? 13.164 3.961 2.572 1 26.89 20 SER B C 1
ATOM 1575 O O . SER B 1 20 ? 14.312 4.352 2.783 1 26.89 20 SER B O 1
ATOM 1577 N N . ALA B 1 21 ? 12.961 2.551 2.689 1 24.56 21 ALA B N 1
ATOM 1578 C CA . ALA B 1 21 ? 13.953 2.078 3.656 1 24.56 21 ALA B CA 1
ATOM 1579 C C . ALA B 1 21 ? 15.336 1.974 3.021 1 24.56 21 ALA B C 1
ATOM 1581 O O . ALA B 1 21 ? 16.297 1.575 3.682 1 24.56 21 ALA B O 1
ATOM 1582 N N . ALA B 1 22 ? 15.602 1.944 1.688 1 25.86 22 ALA B N 1
ATOM 1583 C CA . ALA B 1 22 ? 16.859 1.265 1.374 1 25.86 22 ALA B CA 1
ATOM 1584 C C . ALA B 1 22 ? 18.062 2.143 1.715 1 25.86 22 ALA B C 1
ATOM 1586 O O . ALA B 1 22 ? 18.234 3.209 1.124 1 25.86 22 ALA B O 1
ATOM 1587 N N . SER B 1 23 ? 18.578 2.119 2.98 1 27.22 23 SER B N 1
ATOM 1588 C CA . SER B 1 23 ? 19.828 2.746 3.396 1 27.22 23 SER B CA 1
ATOM 1589 C C . SER B 1 23 ? 21.016 2.186 2.617 1 27.22 23 SER B C 1
ATOM 1591 O O . SER B 1 23 ? 21.219 0.971 2.58 1 27.22 23 SER B O 1
ATOM 1593 N N . ARG B 1 24 ? 21.375 2.723 1.453 1 27.45 24 ARG B N 1
ATOM 1594 C CA . ARG B 1 24 ? 22.531 2.309 0.663 1 27.45 24 ARG B CA 1
ATOM 1595 C C . ARG B 1 24 ? 23.797 2.352 1.495 1 27.45 24 ARG B C 1
ATOM 1597 O O . ARG B 1 24 ? 24.156 3.396 2.043 1 27.45 24 ARG B O 1
ATOM 1604 N N . ALA B 1 25 ? 24.328 1.205 1.958 1 25.45 25 ALA B N 1
ATOM 1605 C CA . ALA B 1 25 ? 25.625 0.963 2.602 1 25.45 25 ALA B CA 1
ATOM 1606 C C . ALA B 1 25 ? 26.766 1.455 1.729 1 25.45 25 ALA B C 1
ATOM 1608 O O . ALA B 1 25 ? 26.891 1.049 0.571 1 25.45 25 ALA B O 1
ATOM 1609 N N . ALA B 1 26 ? 27.297 2.746 1.785 1 28.64 26 ALA B N 1
ATOM 1610 C CA . ALA B 1 26 ? 28.438 3.357 1.12 1 28.64 26 ALA B CA 1
ATOM 1611 C C . ALA B 1 26 ? 29.719 2.568 1.395 1 28.64 26 ALA B C 1
ATOM 1613 O O . ALA B 1 26 ? 29.875 1.964 2.459 1 28.64 26 ALA B O 1
ATOM 1614 N N . PRO B 1 27 ? 30.469 2.092 0.436 1 29.56 27 PRO B N 1
ATOM 1615 C CA . PRO B 1 27 ? 31.75 1.407 0.69 1 29.56 27 PRO B CA 1
ATOM 1616 C C . PRO B 1 27 ? 32.656 2.172 1.66 1 29.56 27 PRO B C 1
ATOM 1618 O O . PRO B 1 27 ? 32.531 3.396 1.768 1 29.56 27 PRO B O 1
ATOM 1621 N N . PRO B 1 28 ? 33.438 1.558 2.576 1 30.7 28 PRO B N 1
ATOM 1622 C CA . PRO B 1 28 ? 34.188 2.02 3.752 1 30.7 28 PRO B CA 1
ATOM 1623 C C . PRO B 1 28 ? 35.281 3.027 3.402 1 30.7 28 PRO B C 1
ATOM 1625 O O . PRO B 1 28 ? 35.719 3.775 4.27 1 30.7 28 PRO B O 1
ATOM 1628 N N . ASP B 1 29 ? 36.031 2.889 2.281 1 31.69 29 ASP B N 1
ATOM 1629 C CA . ASP B 1 29 ? 37.344 3.516 2.385 1 31.69 29 ASP B CA 1
ATOM 1630 C C . ASP B 1 29 ? 37.25 5.035 2.297 1 31.69 29 ASP B C 1
ATOM 1632 O O . ASP B 1 29 ? 38.25 5.734 2.291 1 31.69 29 ASP B O 1
ATOM 1636 N N . MET B 1 30 ? 36.531 5.664 1.295 1 34.19 30 MET B N 1
ATOM 1637 C CA . MET B 1 30 ? 36.688 7.117 1.271 1 34.19 30 MET B CA 1
ATOM 1638 C C . MET B 1 30 ? 36.344 7.719 2.631 1 34.19 30 MET B C 1
ATOM 1640 O O . MET B 1 30 ? 35.438 7.23 3.33 1 34.19 30 MET B O 1
ATOM 1644 N N . PRO B 1 31 ? 37.375 8.547 3.221 1 36.75 31 PRO B N 1
ATOM 1645 C CA . PRO B 1 31 ? 36.969 9.086 4.52 1 36.75 31 PRO B CA 1
ATOM 1646 C C . PRO B 1 31 ? 35.5 9.453 4.566 1 36.75 31 PRO B C 1
ATOM 1648 O O . PRO B 1 31 ? 34.906 9.766 3.533 1 36.75 31 PRO B O 1
ATOM 1651 N N . PRO B 1 32 ? 34.75 8.859 5.387 1 36.38 32 PRO B N 1
ATOM 1652 C CA . PRO B 1 32 ? 33.344 9.172 5.426 1 36.38 32 PRO B CA 1
ATOM 1653 C C . PRO B 1 32 ? 33.062 10.672 5.309 1 36.38 32 PRO B C 1
ATOM 1655 O O . PRO B 1 32 ? 33.812 11.484 5.828 1 36.38 32 PRO B O 1
ATOM 1658 N N . PRO B 1 33 ? 32.906 11.273 4.004 1 34.94 33 PRO B N 1
ATOM 1659 C CA . PRO B 1 33 ? 32.562 12.68 4.242 1 34.94 33 PRO B CA 1
ATOM 1660 C C . PRO B 1 33 ? 31.953 12.914 5.621 1 34.94 33 PRO B C 1
ATOM 1662 O O . PRO B 1 33 ? 31.328 12.008 6.18 1 34.94 33 PRO B O 1
ATOM 1665 N N . GLY B 1 34 ? 32.781 13.383 6.59 1 33.88 34 GLY B N 1
ATOM 1666 C CA . GLY B 1 34 ? 32.219 13.852 7.852 1 33.88 34 GLY B CA 1
ATOM 1667 C C . GLY B 1 34 ? 30.812 14.375 7.734 1 33.88 34 GLY B C 1
ATOM 1668 O O . GLY B 1 34 ? 30.531 15.508 8.117 1 33.88 34 GLY B O 1
ATOM 1669 N N . GLY B 1 35 ? 30.25 14.344 6.508 1 32.47 35 GLY B N 1
ATOM 1670 C CA . GLY B 1 35 ? 28.984 15.047 6.559 1 32.47 35 GLY B CA 1
ATOM 1671 C C . GLY B 1 35 ? 28.172 14.711 7.789 1 32.47 35 GLY B C 1
ATOM 1672 O O . GLY B 1 35 ? 28.328 13.648 8.383 1 32.47 35 GLY B O 1
ATOM 1673 N N . LEU B 1 36 ? 27.922 15.734 8.664 1 35.25 36 LEU B N 1
ATOM 1674 C CA . LEU B 1 36 ? 26.812 15.727 9.617 1 35.25 36 LEU B CA 1
ATOM 1675 C C . LEU B 1 36 ? 25.766 14.695 9.219 1 35.25 36 LEU B C 1
ATOM 1677 O O . LEU B 1 36 ? 25.516 14.477 8.031 1 35.25 36 LEU B O 1
ATOM 1681 N N . GLY B 1 37 ? 25.828 13.562 9.781 1 36.66 37 GLY B N 1
ATOM 1682 C CA . GLY B 1 37 ? 24.703 12.641 9.742 1 36.66 37 GLY B CA 1
ATOM 1683 C C . GLY B 1 37 ? 23.375 13.32 9.406 1 36.66 37 GLY B C 1
ATOM 1684 O O . GLY B 1 37 ? 22.828 14.062 10.219 1 36.66 37 GLY B O 1
ATOM 1685 N N . ASP B 1 38 ? 23.312 14.016 8.281 1 34.31 38 ASP B N 1
ATOM 1686 C CA . ASP B 1 38 ? 21.938 14.305 7.938 1 34.31 38 ASP B CA 1
ATOM 1687 C C . ASP B 1 38 ? 21 13.227 8.477 1 34.31 38 ASP B C 1
ATOM 1689 O O . ASP B 1 38 ? 21.031 12.078 8.016 1 34.31 38 ASP B O 1
ATOM 1693 N N . HIS B 1 39 ? 20.953 13.031 9.719 1 37.44 39 HIS B N 1
ATOM 1694 C CA . HIS B 1 39 ? 19.672 12.438 10.109 1 37.44 39 HIS B CA 1
ATOM 1695 C C . HIS B 1 39 ? 18.641 12.578 9 1 37.44 39 HIS B C 1
ATOM 1697 O O . HIS B 1 39 ? 18.156 13.68 8.742 1 37.44 39 HIS B O 1
ATOM 1703 N N . HIS B 1 40 ? 18.922 12.078 7.855 1 39.53 40 HIS B N 1
ATOM 1704 C CA . HIS B 1 40 ? 17.719 11.992 7.027 1 39.53 40 HIS B CA 1
ATOM 1705 C C . HIS B 1 40 ? 16.453 12.156 7.863 1 39.53 40 HIS B C 1
ATOM 1707 O O . HIS B 1 40 ? 16.062 11.234 8.586 1 39.53 40 HIS B O 1
ATOM 1713 N N . HIS B 1 41 ? 16.328 13.164 8.539 1 38.62 41 HIS B N 1
ATOM 1714 C CA . HIS B 1 41 ? 14.984 13.5 9.016 1 38.62 41 HIS B CA 1
ATOM 1715 C C . HIS B 1 41 ? 13.914 12.766 8.219 1 38.62 41 HIS B C 1
ATOM 1717 O O . HIS B 1 41 ? 13.688 13.07 7.047 1 38.62 41 HIS B O 1
ATOM 1723 N N . MET B 1 42 ? 13.859 11.508 8.281 1 44.41 42 MET B N 1
ATOM 1724 C CA . MET B 1 42 ? 12.562 10.969 7.875 1 44.41 42 MET B CA 1
ATOM 1725 C C . MET B 1 42 ? 11.492 12.047 7.902 1 44.41 42 MET B C 1
ATOM 1727 O O . MET B 1 42 ? 11.07 12.484 8.977 1 44.41 42 MET B O 1
ATOM 1731 N N . GLU B 1 43 ? 11.742 13.203 7.262 1 49.88 43 GLU B N 1
ATOM 1732 C CA . GLU B 1 43 ? 10.594 14.086 7.078 1 49.88 43 GLU B CA 1
ATOM 1733 C C . GLU B 1 43 ? 9.281 13.32 7.238 1 49.88 43 GLU B C 1
ATOM 1735 O O . GLU B 1 43 ? 8.953 12.461 6.414 1 49.88 43 GLU B O 1
ATOM 1740 N N . GLY B 1 44 ? 9 13.086 8.516 1 55.38 44 GLY B N 1
ATOM 1741 C CA . GLY B 1 44 ? 7.91 12.32 9.109 1 55.38 44 GLY B CA 1
ATOM 1742 C C . GLY B 1 44 ? 6.645 12.336 8.273 1 55.38 44 GLY B C 1
ATOM 1743 O O . GLY B 1 44 ? 6.469 13.211 7.418 1 55.38 44 GLY B O 1
ATOM 1744 N N . GLY B 1 45 ? 6.012 11.312 7.824 1 63.47 45 GLY B N 1
ATOM 1745 C CA . GLY B 1 45 ? 4.703 11.094 7.23 1 63.47 45 GLY B CA 1
ATOM 1746 C C . GLY B 1 45 ? 3.67 12.109 7.684 1 63.47 45 GLY B C 1
ATOM 1747 O O . GLY B 1 45 ? 3.99 13.047 8.422 1 63.47 45 GLY B O 1
ATOM 1748 N N . PRO B 1 46 ? 2.529 12.172 7.02 1 72 46 PRO B N 1
ATOM 1749 C CA . PRO B 1 46 ? 1.451 13.102 7.359 1 72 46 PRO B CA 1
ATOM 1750 C C . PRO B 1 46 ? 1.243 13.242 8.867 1 72 46 PRO B C 1
ATOM 1752 O O . PRO B 1 46 ? 0.907 14.328 9.352 1 72 46 PRO B O 1
ATOM 1755 N N . PHE B 1 47 ? 1.718 12.312 9.578 1 78.25 47 PHE B N 1
ATOM 1756 C CA . PHE B 1 47 ? 1.532 12.352 11.023 1 78.25 47 PHE B CA 1
ATOM 1757 C C . PHE B 1 47 ? 2.535 13.297 11.68 1 78.25 47 PHE B C 1
ATOM 1759 O O . PHE B 1 47 ? 2.18 14.062 12.57 1 78.25 47 PHE B O 1
ATOM 1766 N N . MET B 1 48 ? 3.707 13.234 11.242 1 81.25 48 MET B N 1
ATOM 1767 C CA . MET B 1 48 ? 4.738 14.094 11.82 1 81.25 48 MET B CA 1
ATOM 1768 C C . MET B 1 48 ? 4.445 15.562 11.531 1 81.25 48 MET B C 1
ATOM 1770 O O . MET B 1 48 ? 4.684 16.422 12.375 1 81.25 48 MET B O 1
ATOM 1774 N N . MET B 1 49 ? 3.936 15.742 10.383 1 80.38 49 MET B N 1
ATOM 1775 C CA . MET B 1 49 ? 3.535 17.094 10.023 1 80.38 49 MET B CA 1
ATOM 1776 C C . MET B 1 49 ? 2.447 17.609 10.961 1 80.38 49 MET B C 1
ATOM 1778 O O . MET B 1 49 ? 2.504 18.75 11.422 1 80.38 49 MET B O 1
ATOM 1782 N N . MET B 1 50 ? 1.491 16.766 11.242 1 83.81 50 MET B N 1
ATOM 1783 C CA . MET B 1 50 ? 0.392 17.141 12.125 1 83.81 50 MET B CA 1
ATOM 1784 C C . MET B 1 50 ? 0.9 17.438 13.539 1 83.81 50 MET B C 1
ATOM 1786 O O . MET B 1 50 ? 0.428 18.359 14.195 1 83.81 50 MET B O 1
ATOM 1790 N N . GLN B 1 51 ? 1.849 16.688 13.969 1 85.88 51 GLN B N 1
ATOM 1791 C CA . GLN B 1 51 ? 2.424 16.891 15.289 1 85.88 51 GLN B CA 1
ATOM 1792 C C . GLN B 1 51 ? 3.148 18.234 15.383 1 85.88 51 GLN B C 1
ATOM 1794 O O . GLN B 1 51 ? 3.115 18.891 16.422 1 85.88 51 GLN B O 1
ATOM 1799 N N . ARG B 1 52 ? 3.664 18.625 14.336 1 85.38 52 ARG B N 1
ATOM 1800 C CA . ARG B 1 52 ? 4.445 19.859 14.305 1 85.38 52 ARG B CA 1
ATOM 1801 C C . ARG B 1 52 ? 3.543 21.094 14.438 1 85.38 52 ARG B C 1
ATOM 1803 O O . ARG B 1 52 ? 3.93 22.094 15.031 1 85.38 52 ARG B O 1
ATOM 1810 N N . ILE B 1 53 ? 2.385 20.938 13.906 1 88 53 ILE B N 1
ATOM 1811 C CA . ILE B 1 53 ? 1.533 22.125 13.922 1 88 53 ILE B CA 1
ATOM 1812 C C . ILE B 1 53 ? 0.593 22.062 15.125 1 88 53 ILE B C 1
ATOM 1814 O O . ILE B 1 53 ? -0.14 23.016 15.391 1 88 53 ILE B O 1
ATOM 1818 N N . HIS B 1 54 ? 0.64 20.984 15.766 1 90 54 HIS B N 1
ATOM 1819 C CA . HIS B 1 54 ? -0.248 20.812 16.906 1 90 54 HIS B CA 1
ATOM 1820 C C . HIS B 1 54 ? -0.147 21.984 17.875 1 90 54 HIS B C 1
ATOM 1822 O O . HIS B 1 54 ? -1.167 22.547 18.281 1 90 54 HIS B O 1
ATOM 1828 N N . ASP B 1 55 ? 1.082 22.391 18.141 1 86.62 55 ASP B N 1
ATOM 1829 C CA . ASP B 1 55 ? 1.3 23.469 19.094 1 86.62 55 ASP B CA 1
ATOM 1830 C C . ASP B 1 55 ? 0.839 24.812 18.531 1 86.62 55 ASP B C 1
ATOM 1832 O O . ASP B 1 55 ? 0.395 25.688 19.266 1 86.62 55 ASP B O 1
ATOM 1836 N N . LYS B 1 56 ? 0.951 24.875 17.297 1 88.75 56 LYS B N 1
ATOM 1837 C CA . LYS B 1 56 ? 0.598 26.125 16.641 1 88.75 56 LYS B CA 1
ATOM 1838 C C . LYS B 1 56 ? -0.916 26.312 16.562 1 88.75 56 LYS B C 1
ATOM 1840 O O . LYS B 1 56 ? -1.407 27.406 16.312 1 88.75 56 LYS B O 1
ATOM 1845 N N . LEU B 1 57 ? -1.586 25.266 16.766 1 93.69 57 LEU B N 1
ATOM 1846 C CA . LEU B 1 57 ? -3.033 25.297 16.594 1 93.69 57 LEU B CA 1
ATOM 1847 C C . LEU B 1 57 ? -3.719 25.859 17.844 1 93.69 57 LEU B C 1
ATOM 1849 O O . LEU B 1 57 ? -4.883 26.25 17.781 1 93.69 57 LEU B O 1
ATOM 1853 N N . ASN B 1 58 ? -2.973 26.047 19 1 91.94 58 ASN B N 1
ATOM 1854 C CA . ASN B 1 58 ? -3.57 26.562 20.219 1 91.94 58 ASN B CA 1
ATOM 1855 C C . ASN B 1 58 ? -4.953 25.969 20.469 1 91.94 58 ASN B C 1
ATOM 1857 O O . ASN B 1 58 ? -5.922 26.703 20.672 1 91.94 58 ASN B O 1
ATOM 1861 N N . LEU B 1 59 ? -4.984 24.688 20.578 1 93.94 59 LEU B N 1
ATOM 1862 C CA . LEU B 1 59 ? -6.23 23.922 20.625 1 93.94 59 LEU B CA 1
ATOM 1863 C C . LEU B 1 59 ? -6.961 24.156 21.953 1 93.94 59 LEU B C 1
ATOM 1865 O O . LEU B 1 59 ? -6.324 24.312 22.984 1 93.94 59 LEU B O 1
ATOM 1869 N N . SER B 1 60 ? -8.344 24.281 21.891 1 93.88 60 SER B N 1
ATOM 1870 C CA . SER B 1 60 ? -9.148 24.234 23.109 1 93.88 60 SER B CA 1
ATOM 1871 C C . SER B 1 60 ? -9.109 22.844 23.75 1 93.88 60 SER B C 1
ATOM 1873 O O . SER B 1 60 ? -8.602 21.906 23.156 1 93.88 60 SER B O 1
ATOM 1875 N N . ALA B 1 61 ? -9.578 22.734 24.953 1 92.88 61 ALA B N 1
ATOM 1876 C CA . ALA B 1 61 ? -9.617 21.438 25.656 1 92.88 61 ALA B CA 1
ATOM 1877 C C . ALA B 1 61 ? -10.398 20.406 24.844 1 92.88 61 ALA B C 1
ATOM 1879 O O . ALA B 1 61 ? -9.992 19.25 24.766 1 92.88 61 ALA B O 1
ATOM 1880 N N . ALA B 1 62 ? -11.5 20.859 24.281 1 93.81 62 ALA B N 1
ATOM 1881 C CA . ALA B 1 62 ? -12.336 19.969 23.484 1 93.81 62 ALA B CA 1
ATOM 1882 C C . ALA B 1 62 ? -11.609 19.531 22.219 1 93.81 62 ALA B C 1
ATOM 1884 O O . ALA B 1 62 ? -11.672 18.359 21.828 1 93.81 62 ALA B O 1
ATOM 1885 N N . GLN B 1 63 ? -10.859 20.453 21.609 1 94.69 63 GLN B N 1
ATOM 1886 C CA . GLN B 1 63 ? -10.094 20.156 20.406 1 94.69 63 GLN B CA 1
ATOM 1887 C C . GLN B 1 63 ? -8.93 19.219 20.719 1 94.69 63 GLN B C 1
ATOM 1889 O O . GLN B 1 63 ? -8.625 18.312 19.938 1 94.69 63 GLN B O 1
ATOM 1894 N N . GLU B 1 64 ? -8.375 19.391 21.844 1 94.88 64 GLU B N 1
ATOM 1895 C CA . GLU B 1 64 ? -7.273 18.531 22.25 1 94.88 64 GLU B CA 1
ATOM 1896 C C . GLU B 1 64 ? -7.75 17.109 22.484 1 94.88 64 GLU B C 1
ATOM 1898 O O . GLU B 1 64 ? -7.035 16.141 22.188 1 94.88 64 GLU B O 1
ATOM 1903 N N . GLN B 1 65 ? -8.922 17 23.047 1 95 65 GLN B N 1
ATOM 1904 C CA . GLN B 1 65 ? -9.492 15.672 23.25 1 95 65 GLN B CA 1
ATOM 1905 C C . GLN B 1 65 ? -9.695 14.953 21.906 1 95 65 GLN B C 1
ATOM 1907 O O . GLN B 1 65 ? -9.422 13.758 21.797 1 95 65 GLN B O 1
ATOM 1912 N N . GLN B 1 66 ? -10.164 15.688 20.938 1 95.06 66 GLN B N 1
ATOM 1913 C CA . GLN B 1 66 ? -10.352 15.117 19.609 1 95.06 66 GLN B CA 1
ATOM 1914 C C . GLN B 1 66 ? -9.016 14.734 18.984 1 95.06 66 GLN B C 1
ATOM 1916 O O . GLN B 1 66 ? -8.906 13.695 18.312 1 95.06 66 GLN B O 1
ATOM 1921 N N . TRP B 1 67 ? -8.07 15.586 19.234 1 95.25 67 TRP B N 1
ATOM 1922 C CA . TRP B 1 67 ? -6.719 15.297 18.75 1 95.25 67 TRP B CA 1
ATOM 1923 C C . TRP B 1 67 ? -6.191 14 19.359 1 95.25 67 TRP B C 1
ATOM 1925 O O . TRP B 1 67 ? -5.723 13.117 18.641 1 95.25 67 TRP B O 1
ATOM 1935 N N . GLN B 1 68 ? -6.324 13.836 20.594 1 94.75 68 GLN B N 1
ATOM 1936 C CA . GLN B 1 68 ? -5.84 12.648 21.297 1 94.75 68 GLN B CA 1
ATOM 1937 C C . GLN B 1 68 ? -6.586 11.398 20.844 1 94.75 68 GLN B C 1
ATOM 1939 O O . GLN B 1 68 ? -5.988 10.336 20.688 1 94.75 68 GLN B O 1
ATOM 1944 N N . ALA B 1 69 ? -7.855 11.555 20.672 1 96.5 69 ALA B N 1
ATOM 1945 C CA . ALA B 1 69 ? -8.656 10.438 20.172 1 96.5 69 ALA B CA 1
ATOM 1946 C C . ALA B 1 69 ? -8.188 9.977 18.797 1 96.5 69 ALA B C 1
ATOM 1948 O O . ALA B 1 69 ? -8.102 8.781 18.531 1 96.5 69 ALA B O 1
ATOM 1949 N N . ALA B 1 70 ? -7.848 10.977 17.938 1 95.94 70 ALA B N 1
ATOM 1950 C CA . ALA B 1 70 ? -7.371 10.656 16.594 1 95.94 70 ALA B CA 1
ATOM 1951 C C . ALA B 1 70 ? -6.004 9.977 16.641 1 95.94 70 ALA B C 1
ATOM 1953 O O . ALA B 1 70 ? -5.781 8.969 15.969 1 95.94 70 ALA B O 1
ATOM 1954 N N . VAL B 1 71 ? -5.18 10.461 17.469 1 95.12 71 VAL B N 1
ATOM 1955 C CA . VAL B 1 71 ? -3.838 9.898 17.625 1 95.12 71 VAL B CA 1
ATOM 1956 C C . VAL B 1 71 ? -3.932 8.469 18.156 1 95.12 71 VAL B C 1
ATOM 1958 O O . VAL B 1 71 ? -3.283 7.562 17.625 1 95.12 71 VAL B O 1
ATOM 1961 N N . ASN B 1 72 ? -4.77 8.297 19.203 1 96.25 72 ASN B N 1
ATOM 1962 C CA . ASN B 1 72 ? -4.926 6.977 19.797 1 96.25 72 ASN B CA 1
ATOM 1963 C C . ASN B 1 72 ? -5.512 5.977 18.797 1 96.25 72 ASN B C 1
ATOM 1965 O O . ASN B 1 72 ? -5.062 4.832 18.734 1 96.25 72 ASN B O 1
ATOM 1969 N N . THR B 1 73 ? -6.527 6.449 18.047 1 97.25 73 THR B N 1
ATOM 1970 C CA . THR B 1 73 ? -7.133 5.59 17.031 1 97.25 73 THR B CA 1
ATOM 1971 C C . THR B 1 73 ? -6.113 5.203 15.977 1 97.25 73 THR B C 1
ATOM 1973 O O . THR B 1 73 ? -6.039 4.039 15.57 1 97.25 73 THR B O 1
ATOM 1976 N N . MET B 1 74 ? -5.336 6.109 15.555 1 95.56 74 MET B N 1
ATOM 1977 C CA . MET B 1 74 ? -4.309 5.863 14.547 1 95.56 74 MET B CA 1
ATOM 1978 C C . MET B 1 74 ? -3.293 4.84 15.047 1 95.56 74 MET B C 1
ATOM 1980 O O . MET B 1 74 ? -2.955 3.896 14.328 1 95.56 74 MET B O 1
ATOM 1984 N N . LYS B 1 75 ? -2.852 5 16.25 1 95.56 75 LYS B N 1
ATOM 1985 C CA . LYS B 1 75 ? -1.861 4.094 16.828 1 95.56 75 LYS B CA 1
ATOM 1986 C C . LYS B 1 75 ? -2.42 2.68 16.969 1 95.56 75 LYS B C 1
ATOM 1988 O O . LYS B 1 75 ? -1.755 1.708 16.594 1 95.56 75 LYS B O 1
ATOM 1993 N N . GLN B 1 76 ? -3.574 2.604 17.484 1 96.69 76 GLN B N 1
ATOM 1994 C CA . GLN B 1 76 ? -4.234 1.314 17.672 1 96.69 76 GLN B CA 1
ATOM 1995 C C . GLN B 1 76 ? -4.43 0.609 16.328 1 96.69 76 GLN B C 1
ATOM 1997 O O . GLN B 1 76 ? -4.16 -0.588 16.203 1 96.69 76 GLN B O 1
ATOM 2002 N N . ASN B 1 77 ? -4.891 1.397 15.375 1 96.94 77 ASN B N 1
ATOM 2003 C CA . ASN B 1 77 ? -5.172 0.81 14.07 1 96.94 77 ASN B CA 1
ATOM 2004 C C . ASN B 1 77 ? -3.893 0.41 13.344 1 96.94 77 ASN B C 1
ATOM 2006 O O . ASN B 1 77 ? -3.867 -0.591 12.625 1 96.94 77 ASN B O 1
ATOM 2010 N N . ARG B 1 78 ? -2.924 1.172 13.5 1 96.44 78 ARG B N 1
ATOM 2011 C CA . ARG B 1 78 ? -1.629 0.8 12.945 1 96.44 78 ARG B CA 1
ATOM 2012 C C . ARG B 1 78 ? -1.145 -0.527 13.523 1 96.44 78 ARG B C 1
ATOM 2014 O O . ARG B 1 78 ? -0.68 -1.397 12.781 1 96.44 78 ARG B O 1
ATOM 2021 N N . ASP B 1 79 ? -1.298 -0.69 14.797 1 97 79 ASP B N 1
ATOM 2022 C CA . ASP B 1 79 ? -0.911 -1.935 15.453 1 97 79 ASP B CA 1
ATOM 2023 C C . ASP B 1 79 ? -1.765 -3.104 14.961 1 97 79 ASP B C 1
ATOM 2025 O O . ASP B 1 79 ? -1.251 -4.199 14.734 1 97 79 ASP B O 1
ATOM 2029 N N . ALA B 1 80 ? -3 -2.805 14.867 1 97.06 80 ALA B N 1
ATOM 2030 C CA . ALA B 1 80 ? -3.906 -3.846 14.391 1 97.06 80 ALA B CA 1
ATOM 2031 C C . ALA B 1 80 ? -3.541 -4.281 12.977 1 97.06 80 ALA B C 1
ATOM 2033 O O . ALA B 1 80 ? -3.568 -5.473 12.664 1 97.06 80 ALA B O 1
ATOM 2034 N N . MET B 1 81 ? -3.152 -3.35 12.125 1 96.62 81 MET B N 1
ATOM 2035 C CA . MET B 1 81 ? -2.781 -3.672 10.75 1 96.62 81 MET B CA 1
ATOM 2036 C C . MET B 1 81 ? -1.464 -4.441 10.711 1 96.62 81 MET B C 1
ATOM 2038 O O . MET B 1 81 ? -1.303 -5.359 9.906 1 96.62 81 MET B O 1
ATOM 2042 N N . ARG B 1 82 ? -0.629 -4.074 11.57 1 95.56 82 ARG B N 1
ATOM 2043 C CA . ARG B 1 82 ? 0.624 -4.816 11.68 1 95.56 82 ARG B CA 1
ATOM 2044 C C . ARG B 1 82 ? 0.367 -6.27 12.055 1 95.56 82 ARG B C 1
ATOM 2046 O O . ARG B 1 82 ? 0.944 -7.184 11.461 1 95.56 82 ARG B O 1
ATOM 2053 N N . LYS B 1 83 ? -0.442 -6.484 13.039 1 95.38 83 LYS B N 1
ATOM 2054 C CA . LYS B 1 83 ? -0.78 -7.832 13.484 1 95.38 83 LYS B CA 1
ATOM 2055 C C . LYS B 1 83 ? -1.451 -8.633 12.367 1 95.38 83 LYS B C 1
ATOM 2057 O O . LYS B 1 83 ? -1.228 -9.836 12.242 1 95.38 83 LYS B O 1
ATOM 2062 N N . SER B 1 84 ? -2.258 -7.883 11.602 1 94.75 84 SER B N 1
ATOM 2063 C CA . SER B 1 84 ? -2.906 -8.523 10.461 1 94.75 84 SER B CA 1
ATOM 2064 C C . SER B 1 84 ? -1.88 -9 9.438 1 94.75 84 SER B C 1
ATOM 2066 O O . SER B 1 84 ? -1.972 -10.125 8.945 1 94.75 84 SER B O 1
ATOM 2068 N N . HIS B 1 85 ? -0.936 -8.227 9.156 1 94.25 85 HIS B N 1
ATOM 2069 C CA . HIS B 1 85 ? 0.124 -8.586 8.219 1 94.25 85 HIS B CA 1
ATOM 2070 C C . HIS B 1 85 ? 0.927 -9.781 8.734 1 94.25 85 HIS B C 1
ATOM 2072 O O . HIS B 1 85 ? 1.23 -10.703 7.977 1 94.25 85 HIS B O 1
ATOM 2078 N N . GLU B 1 86 ? 1.181 -9.766 9.984 1 93.12 86 GLU B N 1
ATOM 2079 C CA . GLU B 1 86 ? 1.929 -10.859 10.602 1 93.12 86 GLU B CA 1
ATOM 2080 C C . GLU B 1 86 ? 1.144 -12.164 10.539 1 93.12 86 GLU B C 1
ATOM 2082 O O . GLU B 1 86 ? 1.714 -13.227 10.281 1 93.12 86 GLU B O 1
ATOM 2087 N N . ALA B 1 87 ? -0.074 -11.992 10.828 1 93.38 87 ALA B N 1
ATOM 2088 C CA . ALA B 1 87 ? -0.925 -13.18 10.781 1 93.38 87 ALA B CA 1
ATOM 2089 C C . ALA B 1 87 ? -0.945 -13.781 9.383 1 93.38 87 ALA B C 1
ATOM 2091 O O . ALA B 1 87 ? -0.914 -15.008 9.234 1 93.38 87 ALA B O 1
ATOM 2092 N N . LEU B 1 88 ? -0.977 -13 8.406 1 93.56 88 LEU B N 1
ATOM 2093 C CA . LEU B 1 88 ? -0.974 -13.477 7.023 1 93.56 88 LEU B CA 1
ATOM 2094 C C . LEU B 1 88 ? 0.353 -14.148 6.684 1 93.56 88 LEU B C 1
ATOM 2096 O O . LEU B 1 88 ? 0.376 -15.195 6.031 1 93.56 88 LEU B O 1
ATOM 2100 N N . HIS B 1 89 ? 1.392 -13.523 7.148 1 91 89 HIS B N 1
ATOM 2101 C CA . HIS B 1 89 ? 2.713 -14.109 6.945 1 91 89 HIS B CA 1
ATOM 2102 C C . HIS B 1 89 ? 2.811 -15.484 7.59 1 91 89 HIS B C 1
ATOM 2104 O O . HIS B 1 89 ? 3.34 -16.422 6.988 1 91 89 HIS B O 1
ATOM 2110 N N . GLN B 1 90 ? 2.283 -15.617 8.805 1 91.75 90 GLN B N 1
ATOM 2111 C CA . GLN B 1 90 ? 2.309 -16.891 9.523 1 91.75 90 GLN B CA 1
ATOM 2112 C C . GLN B 1 90 ? 1.488 -17.953 8.805 1 91.75 90 GLN B C 1
ATOM 2114 O O . GLN B 1 90 ? 1.868 -19.125 8.773 1 91.75 90 GLN B O 1
ATOM 2119 N N . GLN B 1 91 ? 0.467 -17.484 8.25 1 91.06 91 GLN B N 1
ATOM 2120 C CA . GLN B 1 91 ? -0.371 -18.422 7.508 1 91.06 91 GLN B CA 1
ATOM 2121 C C . GLN B 1 91 ? 0.362 -18.953 6.281 1 91.06 91 GLN B C 1
ATOM 2123 O O . GLN B 1 91 ? 0.267 -20.141 5.969 1 91.06 91 GLN B O 1
ATOM 2128 N N . PHE B 1 92 ? 1.04 -18.156 5.676 1 91.25 92 PHE B N 1
ATOM 2129 C CA . PHE B 1 92 ? 1.83 -18.609 4.539 1 91.25 92 PHE B CA 1
ATOM 2130 C C . PHE B 1 92 ? 2.918 -19.578 4.992 1 91.25 92 PHE B C 1
ATOM 2132 O O . PHE B 1 92 ? 3.129 -20.625 4.363 1 91.25 92 PHE B O 1
ATOM 2139 N N . GLN B 1 93 ? 3.494 -19.25 6.098 1 88.81 93 GLN B N 1
ATOM 2140 C CA . GLN B 1 93 ? 4.566 -20.078 6.629 1 88.81 93 GLN B CA 1
ATOM 2141 C C . GLN B 1 93 ? 4.043 -21.469 7 1 88.81 93 GLN B C 1
ATOM 2143 O O . GLN B 1 93 ? 4.754 -22.469 6.844 1 88.81 93 GLN B O 1
ATOM 2148 N N . ALA B 1 94 ? 2.879 -21.5 7.449 1 90.62 94 ALA B N 1
ATOM 2149 C CA . ALA B 1 94 ? 2.277 -22.766 7.867 1 90.62 94 ALA B CA 1
ATOM 2150 C C . ALA B 1 94 ? 2.088 -23.703 6.68 1 90.62 94 ALA B C 1
ATOM 2152 O O . ALA B 1 94 ? 1.985 -24.906 6.848 1 90.62 94 ALA B O 1
ATOM 2153 N N . GLN B 1 95 ? 2.104 -23.109 5.496 1 90.5 95 GLN B N 1
ATOM 2154 C CA . GLN B 1 95 ? 1.85 -23.922 4.309 1 90.5 95 GLN B CA 1
ATOM 2155 C C . GLN B 1 95 ? 3.145 -24.219 3.561 1 90.5 95 GLN B C 1
ATOM 2157 O O . GLN B 1 95 ? 3.137 -24.938 2.561 1 90.5 95 GLN B O 1
ATOM 2162 N N . GLN B 1 96 ? 4.203 -23.859 3.992 1 87.38 96 GLN B N 1
ATOM 2163 C CA . GLN B 1 96 ? 5.469 -23.938 3.268 1 87.38 96 GLN B CA 1
ATOM 2164 C C . GLN B 1 96 ? 5.898 -25.375 3.064 1 87.38 96 GLN B C 1
ATOM 2166 O O . GLN B 1 96 ? 6.598 -25.688 2.098 1 87.38 96 GLN B O 1
ATOM 2171 N N . ASN B 1 97 ? 5.484 -26.25 3.92 1 87.94 97 ASN B N 1
ATOM 2172 C CA . ASN B 1 97 ? 5.906 -27.641 3.836 1 87.94 97 ASN B CA 1
ATOM 2173 C C . ASN B 1 97 ? 4.949 -28.469 2.982 1 87.94 97 ASN B C 1
ATOM 2175 O O . ASN B 1 97 ? 5.176 -29.656 2.758 1 87.94 97 ASN B O 1
ATOM 2179 N N . GLN B 1 98 ? 3.959 -27.812 2.486 1 89.56 98 GLN B N 1
ATOM 2180 C CA . GLN B 1 98 ? 3.004 -28.516 1.63 1 89.56 98 GLN B CA 1
ATOM 2181 C C . GLN B 1 98 ? 3.453 -28.484 0.172 1 89.56 98 GLN B C 1
ATOM 2183 O O . GLN B 1 98 ? 3.906 -27.453 -0.327 1 89.56 98 GLN B O 1
ATOM 2188 N N . PRO B 1 99 ? 3.352 -29.641 -0.409 1 91.12 99 PRO B N 1
ATOM 2189 C CA . PRO B 1 99 ? 3.711 -29.656 -1.828 1 91.12 99 PRO B CA 1
ATOM 2190 C C . PRO B 1 99 ? 2.826 -28.75 -2.672 1 91.12 99 PRO B C 1
ATOM 2192 O O . PRO B 1 99 ? 3.312 -28.094 -3.602 1 91.12 99 PRO B O 1
ATOM 2195 N N . ILE B 1 100 ? 1.515 -28.781 -2.295 1 93.5 100 ILE B N 1
ATOM 2196 C CA . ILE B 1 100 ? 0.559 -27.922 -2.984 1 93.5 100 ILE B CA 1
ATOM 2197 C C . ILE B 1 100 ? -0.039 -26.922 -1.997 1 93.5 100 ILE B C 1
ATOM 2199 O O . ILE B 1 100 ? -0.687 -27.312 -1.022 1 93.5 100 ILE B O 1
ATOM 2203 N N . LEU B 1 101 ? 0.212 -25.656 -2.322 1 93.5 101 LEU B N 1
ATOM 2204 C CA . LEU B 1 101 ? -0.299 -24.594 -1.471 1 93.5 101 LEU B CA 1
ATOM 2205 C C . LEU B 1 101 ? -1.81 -24.438 -1.625 1 93.5 101 LEU B C 1
ATOM 2207 O O . LEU B 1 101 ? -2.338 -24.562 -2.732 1 93.5 101 LEU B O 1
ATOM 2211 N N . ASP B 1 102 ? -2.459 -24.25 -0.476 1 93.31 102 ASP B N 1
ATOM 2212 C CA . ASP B 1 102 ? -3.885 -23.938 -0.514 1 93.31 102 ASP B CA 1
ATOM 2213 C C . ASP B 1 102 ? -4.113 -22.453 -0.787 1 93.31 102 ASP B C 1
ATOM 2215 O O . ASP B 1 102 ? -4.426 -21.688 0.129 1 93.31 102 ASP B O 1
ATOM 2219 N N . LEU B 1 103 ? -4.051 -22.078 -2.062 1 93.31 103 LEU B N 1
ATOM 2220 C CA . LEU B 1 103 ? -4.125 -20.672 -2.436 1 93.31 103 LEU B CA 1
ATOM 2221 C C . LEU B 1 103 ? -5.535 -20.125 -2.225 1 93.31 103 LEU B C 1
ATOM 2223 O O . LEU B 1 103 ? -5.727 -18.922 -2.105 1 93.31 103 LEU B O 1
ATOM 2227 N N . ASN B 1 104 ? -6.469 -21.031 -2.217 1 94.25 104 ASN B N 1
ATOM 2228 C CA . ASN B 1 104 ? -7.832 -20.609 -1.908 1 94.25 104 ASN B CA 1
ATOM 2229 C C . ASN B 1 104 ? -7.961 -20.141 -0.461 1 94.25 104 ASN B C 1
ATOM 2231 O O . ASN B 1 104 ? -8.555 -19.094 -0.192 1 94.25 104 ASN B O 1
ATOM 2235 N N . ALA B 1 105 ? -7.363 -20.938 0.407 1 92.75 105 ALA B N 1
ATOM 2236 C CA . ALA B 1 105 ? -7.391 -20.562 1.819 1 92.75 105 ALA B CA 1
ATOM 2237 C C . ALA B 1 105 ? -6.57 -19.297 2.068 1 92.75 105 ALA B C 1
ATOM 2239 O O . ALA B 1 105 ? -6.984 -18.422 2.83 1 92.75 105 ALA B O 1
ATOM 2240 N N . LEU B 1 106 ? -5.445 -19.203 1.411 1 93.12 106 LEU B N 1
ATOM 2241 C CA . LEU B 1 106 ? -4.598 -18.016 1.553 1 93.12 106 LEU B CA 1
ATOM 2242 C C . LEU B 1 106 ? -5.301 -16.781 1.013 1 93.12 106 LEU B C 1
ATOM 2244 O O . LEU B 1 106 ? -5.227 -15.703 1.616 1 93.12 106 LEU B O 1
ATOM 2248 N N . HIS B 1 107 ? -5.957 -16.953 -0.058 1 93.88 107 HIS B N 1
ATOM 2249 C CA . HIS B 1 107 ? -6.703 -15.852 -0.641 1 93.88 107 HIS B CA 1
ATOM 2250 C C . HIS B 1 107 ? -7.824 -15.391 0.288 1 93.88 107 HIS B C 1
ATOM 2252 O O . HIS B 1 107 ? -8.031 -14.188 0.467 1 93.88 107 HIS B O 1
ATOM 2258 N N . ALA B 1 108 ? -8.57 -16.344 0.816 1 93.69 108 ALA B N 1
ATOM 2259 C CA . ALA B 1 108 ? -9.664 -16.016 1.727 1 93.69 108 ALA B CA 1
ATOM 2260 C C . ALA B 1 108 ? -9.156 -15.227 2.934 1 93.69 108 ALA B C 1
ATOM 2262 O O . ALA B 1 108 ? -9.773 -14.25 3.352 1 93.69 108 ALA B O 1
ATOM 2263 N N . ALA B 1 109 ? -8.023 -15.641 3.43 1 93.56 109 ALA B N 1
ATOM 2264 C CA . ALA B 1 109 ? -7.422 -14.953 4.566 1 93.56 109 ALA B CA 1
ATOM 2265 C C . ALA B 1 109 ? -6.984 -13.539 4.184 1 93.56 109 ALA B C 1
ATOM 2267 O O . ALA B 1 109 ? -7.203 -12.586 4.938 1 93.56 109 ALA B O 1
ATOM 2268 N N . ARG B 1 110 ? -6.41 -13.414 3.074 1 94.62 110 ARG B N 1
ATOM 2269 C CA . ARG B 1 110 ? -5.945 -12.109 2.6 1 94.62 110 ARG B CA 1
ATOM 2270 C C . ARG B 1 110 ? -7.117 -11.164 2.369 1 94.62 110 ARG B C 1
ATOM 2272 O O . ARG B 1 110 ? -7.043 -9.977 2.707 1 94.62 110 ARG B O 1
ATOM 2279 N N . GLN B 1 111 ? -8.148 -11.688 1.766 1 92.56 111 GLN B N 1
ATOM 2280 C CA . GLN B 1 111 ? -9.336 -10.875 1.509 1 92.56 111 GLN B CA 1
ATOM 2281 C C . GLN B 1 111 ? -9.938 -10.352 2.811 1 92.56 111 GLN B C 1
ATOM 2283 O O . GLN B 1 111 ? -10.305 -9.18 2.902 1 92.56 111 GLN B O 1
ATOM 2288 N N . GLN B 1 112 ? -9.977 -11.242 3.707 1 93.38 112 GLN B N 1
ATOM 2289 C CA . GLN B 1 112 ? -10.508 -10.836 5.004 1 93.38 112 GLN B CA 1
ATOM 2290 C C . GLN B 1 112 ? -9.625 -9.773 5.652 1 93.38 112 GLN B C 1
ATOM 2292 O O . GLN B 1 112 ? -10.133 -8.781 6.191 1 93.38 112 GLN B O 1
ATOM 2297 N N . ALA B 1 113 ? -8.383 -9.992 5.594 1 94.12 113 ALA B N 1
ATOM 2298 C CA . ALA B 1 113 ? -7.438 -9.031 6.172 1 94.12 113 ALA B CA 1
ATOM 2299 C C . ALA B 1 113 ? -7.535 -7.68 5.477 1 94.12 113 ALA B C 1
ATOM 2301 O O . ALA B 1 113 ? -7.504 -6.637 6.133 1 94.12 113 ALA B O 1
ATOM 2302 N N . GLU B 1 114 ? -7.672 -7.703 4.234 1 93.69 114 GLU B N 1
ATOM 2303 C CA . GLU B 1 114 ? -7.762 -6.465 3.465 1 93.69 114 GLU B CA 1
ATOM 2304 C C . GLU B 1 114 ? -9.023 -5.68 3.824 1 93.69 114 GLU B C 1
ATOM 2306 O O . GLU B 1 114 ? -8.984 -4.449 3.92 1 93.69 114 GLU B O 1
ATOM 2311 N N . GLN B 1 115 ? -10.125 -6.395 3.971 1 92.56 115 GLN B N 1
ATOM 2312 C CA . GLN B 1 115 ? -11.367 -5.738 4.348 1 92.56 115 GLN B CA 1
ATOM 2313 C C . GLN B 1 115 ? -11.258 -5.102 5.734 1 92.56 115 GLN B C 1
ATOM 2315 O O . GLN B 1 115 ? -11.688 -3.967 5.938 1 92.56 115 GLN B O 1
ATOM 2320 N N . GLN B 1 116 ? -10.648 -5.859 6.562 1 93.81 116 GLN B N 1
ATOM 2321 C CA . GLN B 1 116 ? -10.461 -5.34 7.91 1 93.81 116 GLN B CA 1
ATOM 2322 C C . GLN B 1 116 ? -9.531 -4.129 7.91 1 93.81 116 GLN B C 1
ATOM 2324 O O . GLN B 1 116 ? -9.797 -3.133 8.586 1 93.81 116 GLN B O 1
ATOM 2329 N N . ASN B 1 117 ? -8.492 -4.27 7.223 1 95.56 117 ASN B N 1
ATOM 2330 C CA . ASN B 1 117 ? -7.539 -3.166 7.141 1 95.56 117 ASN B CA 1
ATOM 2331 C C . ASN B 1 117 ? -8.18 -1.917 6.543 1 95.56 117 ASN B C 1
ATOM 2333 O O . ASN B 1 117 ? -7.895 -0.8 6.98 1 95.56 117 ASN B O 1
ATOM 2337 N N . ALA B 1 118 ? -9.031 -2.096 5.594 1 93.38 118 ALA B N 1
ATOM 2338 C CA . ALA B 1 118 ? -9.742 -0.966 4.996 1 93.38 118 ALA B CA 1
ATOM 2339 C C . ALA B 1 118 ? -10.625 -0.265 6.027 1 93.38 118 ALA B C 1
ATOM 2341 O O . ALA B 1 118 ? -10.711 0.965 6.043 1 93.38 118 ALA B O 1
ATOM 2342 N N . GLN B 1 119 ? -11.203 -1.064 6.852 1 94.06 119 GLN B N 1
ATOM 2343 C CA . GLN B 1 119 ? -12.047 -0.503 7.902 1 94.06 119 GLN B CA 1
ATOM 2344 C C . GLN B 1 119 ? -11.211 0.27 8.922 1 94.06 119 GLN B C 1
ATOM 2346 O O . GLN B 1 119 ? -11.617 1.338 9.383 1 94.06 119 GLN B O 1
ATOM 2351 N N . LEU B 1 120 ? -10.086 -0.318 9.219 1 96.25 120 LEU B N 1
ATOM 2352 C CA . LEU B 1 120 ? -9.188 0.346 10.164 1 96.25 120 LEU B CA 1
ATOM 2353 C C . LEU B 1 120 ? -8.695 1.676 9.602 1 96.25 120 LEU B C 1
ATOM 2355 O O . LEU B 1 120 ? -8.648 2.678 10.32 1 96.25 120 LEU B O 1
ATOM 2359 N N . ARG B 1 121 ? -8.398 1.741 8.328 1 95.19 121 ARG B N 1
ATOM 2360 C CA . ARG B 1 121 ? -7.953 2.973 7.684 1 95.19 121 ARG B CA 1
ATOM 2361 C C . ARG B 1 121 ? -9.062 4.02 7.684 1 95.19 121 ARG B C 1
ATOM 2363 O O . ARG B 1 121 ? -8.805 5.207 7.898 1 95.19 121 ARG B O 1
ATOM 2370 N N . GLU B 1 122 ? -10.188 3.535 7.473 1 94.44 122 GLU B N 1
ATOM 2371 C CA . GLU B 1 122 ? -11.336 4.441 7.48 1 94.44 122 GLU B CA 1
ATOM 2372 C C . GLU B 1 122 ? -11.57 5.012 8.875 1 94.44 122 GLU B C 1
ATOM 2374 O O . GLU B 1 122 ? -11.898 6.191 9.023 1 94.44 122 GLU B O 1
ATOM 2379 N N . GLN B 1 123 ? -11.43 4.141 9.859 1 95.06 123 GLN B N 1
ATOM 2380 C CA . GLN B 1 123 ? -11.586 4.602 11.234 1 95.06 123 GLN B CA 1
ATOM 2381 C C . GLN B 1 123 ? -10.57 5.695 11.562 1 95.06 123 GLN B C 1
ATOM 2383 O O . GLN B 1 123 ? -10.914 6.688 12.211 1 95.06 123 GLN B O 1
ATOM 2388 N N . THR B 1 124 ? -9.422 5.477 11.086 1 96.62 124 THR B N 1
ATOM 2389 C CA . THR B 1 124 ? -8.367 6.457 11.32 1 96.62 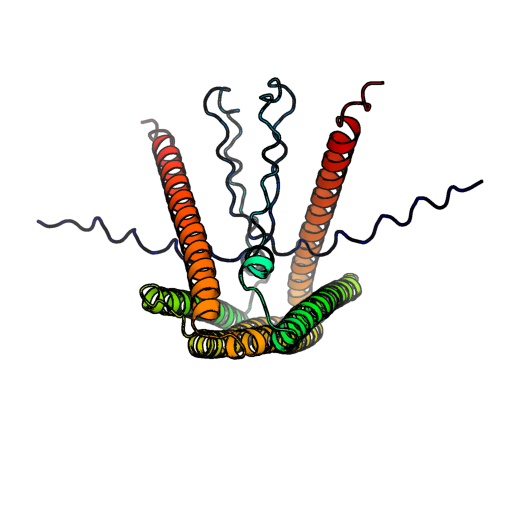124 THR B CA 1
ATOM 2390 C C . THR B 1 124 ? -8.695 7.777 10.617 1 96.62 124 THR B C 1
ATOM 2392 O O . THR B 1 124 ? -8.641 8.844 11.234 1 96.62 124 THR B O 1
ATOM 2395 N N . ALA B 1 125 ? -9.07 7.723 9.398 1 95.44 125 ALA B N 1
ATOM 2396 C CA . ALA B 1 125 ? -9.391 8.922 8.625 1 95.44 125 ALA B CA 1
ATOM 2397 C C . ALA B 1 125 ? -10.578 9.664 9.227 1 95.44 125 ALA B C 1
ATOM 2399 O O . ALA B 1 125 ? -10.57 10.898 9.312 1 95.44 125 ALA B O 1
ATOM 2400 N N . SER B 1 126 ? -11.547 8.898 9.68 1 95.31 126 SER B N 1
ATOM 2401 C CA . SER B 1 126 ? -12.742 9.492 10.266 1 95.31 126 SER B CA 1
ATOM 2402 C C . SER B 1 126 ? -12.414 10.219 11.562 1 95.31 126 SER B C 1
ATOM 2404 O O . SER B 1 126 ? -12.977 11.281 11.844 1 95.31 126 SER B O 1
ATOM 2406 N N . ALA B 1 127 ? -11.5 9.633 12.32 1 95.38 127 ALA B N 1
ATOM 2407 C CA . ALA B 1 127 ? -11.102 10.266 13.57 1 95.38 127 ALA B CA 1
ATOM 2408 C C . ALA B 1 127 ? -10.398 11.602 13.32 1 95.38 127 ALA B C 1
ATOM 2410 O O . ALA B 1 127 ? -10.664 12.586 14.008 1 95.38 127 ALA B O 1
ATOM 2411 N N . TRP B 1 128 ? -9.523 11.633 12.32 1 94.94 128 TRP B N 1
ATOM 2412 C CA . TRP B 1 128 ? -8.812 12.859 11.977 1 94.94 128 TRP B CA 1
ATOM 2413 C C . TRP B 1 128 ? -9.773 13.891 11.391 1 94.94 128 TRP B C 1
ATOM 2415 O O . TRP B 1 128 ? -9.609 15.094 11.609 1 94.94 128 TRP B O 1
ATOM 2425 N N . LEU B 1 129 ? -10.734 13.422 10.648 1 95.12 129 LEU B N 1
ATOM 2426 C CA . LEU B 1 129 ? -11.734 14.328 10.086 1 95.12 129 LEU B CA 1
ATOM 2427 C C . LEU B 1 129 ? -12.57 14.969 11.195 1 95.12 129 LEU B C 1
ATOM 2429 O O . LEU B 1 129 ? -12.938 16.141 11.102 1 95.12 129 LEU B O 1
ATOM 2433 N N . ALA B 1 130 ? -12.891 14.156 12.172 1 94.88 130 ALA B N 1
ATOM 2434 C CA . ALA B 1 130 ? -13.625 14.688 13.312 1 94.88 130 ALA B CA 1
ATOM 2435 C C . ALA B 1 130 ? -12.844 15.812 13.984 1 94.88 130 ALA B C 1
ATOM 2437 O O . ALA B 1 130 ? -13.414 16.844 14.359 1 94.88 130 ALA B O 1
ATOM 2438 N N . PHE B 1 131 ? -11.547 15.641 14.117 1 95.81 131 PHE B N 1
ATOM 2439 C CA . PHE B 1 131 ? -10.68 16.688 14.656 1 95.81 131 PHE B CA 1
ATOM 2440 C C . PHE B 1 131 ? -10.711 17.922 13.773 1 95.81 131 PHE B C 1
ATOM 2442 O O . PHE B 1 131 ? -10.938 19.031 14.258 1 95.81 131 PHE B O 1
ATOM 2449 N N . TYR B 1 132 ? -10.484 17.688 12.508 1 94.75 132 TYR B N 1
ATOM 2450 C CA . TYR B 1 132 ? -10.469 18.797 11.562 1 94.75 132 TYR B CA 1
ATOM 2451 C C . TYR B 1 132 ? -11.781 19.578 11.609 1 94.75 132 TYR B C 1
ATOM 2453 O O . TYR B 1 132 ? -11.781 20.812 11.609 1 94.75 132 TYR B O 1
ATOM 2461 N N . ASN B 1 133 ? -12.852 18.875 11.648 1 94.75 133 ASN B N 1
ATOM 2462 C CA . ASN B 1 133 ? -14.172 19.5 11.641 1 94.75 133 ASN B CA 1
ATOM 2463 C C . ASN B 1 133 ? -14.43 20.281 12.93 1 94.75 133 ASN B C 1
ATOM 2465 O O . ASN B 1 133 ? -15.305 21.141 12.969 1 94.75 133 ASN B O 1
ATOM 2469 N N . GLY B 1 134 ? -13.719 19.922 13.969 1 94.81 134 GLY B N 1
ATOM 2470 C CA . GLY B 1 134 ? -13.867 20.625 15.242 1 94.81 134 GLY B CA 1
ATOM 2471 C C . GLY B 1 134 ? -13.055 21.906 15.32 1 94.81 134 GLY B C 1
ATOM 2472 O O . GLY B 1 134 ? -13.234 22.703 16.234 1 94.81 134 GLY B O 1
ATOM 2473 N N . LEU B 1 135 ? -12.203 22.141 14.336 1 95.75 135 LEU B N 1
ATOM 2474 C CA . LEU B 1 135 ? -11.336 23.312 14.344 1 95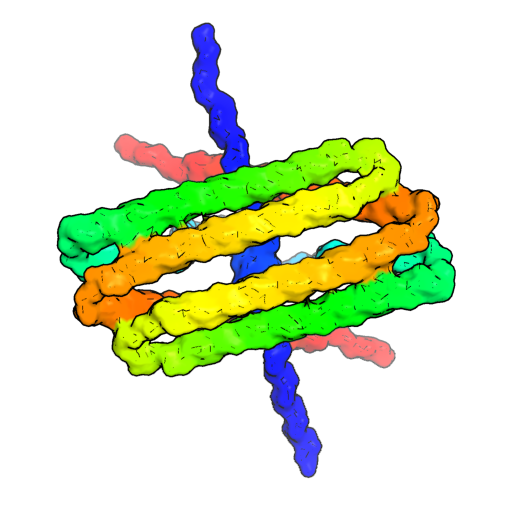.75 135 LEU B CA 1
ATOM 2475 C C . LEU B 1 135 ? -12.086 24.562 13.867 1 95.75 135 LEU B C 1
ATOM 2477 O O . LEU B 1 135 ? -13.117 24.438 13.195 1 95.75 135 LEU B O 1
ATOM 2481 N N . ASN B 1 136 ? -11.57 25.75 14.336 1 94.44 136 ASN B N 1
ATOM 2482 C CA . ASN B 1 136 ? -12.117 26.984 13.789 1 94.44 136 ASN B CA 1
ATOM 2483 C C . ASN B 1 136 ? -11.438 27.375 12.484 1 94.44 136 ASN B C 1
ATOM 2485 O O . ASN B 1 136 ? -10.516 26.703 12.031 1 94.44 136 ASN B O 1
ATOM 2489 N N . ASP B 1 137 ? -11.891 28.359 11.828 1 93.88 137 ASP B N 1
ATOM 2490 C CA . ASP B 1 137 ? -11.422 28.719 10.492 1 93.88 137 ASP B CA 1
ATOM 2491 C C . ASP B 1 137 ? -9.93 29.047 10.508 1 93.88 137 ASP B C 1
ATOM 2493 O O . ASP B 1 137 ? -9.203 28.703 9.57 1 93.88 137 ASP B O 1
ATOM 2497 N N . GLN B 1 138 ? -9.477 29.703 11.57 1 94.19 138 GLN B N 1
ATOM 2498 C CA . GLN B 1 138 ? -8.055 30.031 11.672 1 94.19 138 GLN B CA 1
ATOM 2499 C C . GLN B 1 138 ? -7.203 28.781 11.805 1 94.19 138 GLN B C 1
ATOM 2501 O O . GLN B 1 138 ? -6.172 28.656 11.141 1 94.19 138 GLN B O 1
ATOM 2506 N N . GLN B 1 139 ? -7.715 27.906 12.578 1 94.69 139 GLN B N 1
ATOM 2507 C CA . GLN B 1 139 ? -7.023 26.641 12.773 1 94.69 139 GLN B CA 1
ATOM 2508 C C . GLN B 1 139 ? -7.047 25.797 11.5 1 94.69 139 GLN B C 1
ATOM 2510 O O . GLN B 1 139 ? -6.031 25.219 11.117 1 94.69 139 GLN B O 1
ATOM 2515 N N . LYS B 1 140 ? -8.172 25.75 10.852 1 94.31 140 LYS B N 1
ATOM 2516 C CA . LYS B 1 140 ? -8.305 25.016 9.602 1 94.31 140 LYS B CA 1
ATOM 2517 C C . LYS B 1 140 ? -7.367 25.578 8.531 1 94.31 140 LYS B C 1
ATOM 2519 O O . LYS B 1 140 ? -6.824 24.828 7.719 1 94.31 140 LYS B O 1
ATOM 2524 N N . THR B 1 141 ? -7.219 26.859 8.547 1 94.62 141 THR B N 1
ATOM 2525 C CA . THR B 1 141 ? -6.297 27.5 7.609 1 94.62 141 THR B CA 1
ATOM 2526 C C . THR B 1 141 ? -4.859 27.062 7.887 1 94.62 141 THR B C 1
ATOM 2528 O O . THR B 1 141 ? -4.102 26.781 6.957 1 94.62 141 THR B O 1
ATOM 2531 N N . THR B 1 142 ? -4.578 26.953 9.156 1 94 142 THR B N 1
ATOM 2532 C CA . THR B 1 142 ? -3.242 26.516 9.555 1 94 142 THR B CA 1
ATOM 2533 C C . THR B 1 142 ? -2.992 25.078 9.117 1 94 142 THR B C 1
ATOM 2535 O O . THR B 1 142 ? -1.947 24.766 8.539 1 94 142 THR B O 1
ATOM 2538 N N . VAL B 1 143 ? -4.039 24.266 9.367 1 93.25 143 VAL B N 1
ATOM 2539 C CA . VAL B 1 143 ? -3.924 22.859 8.992 1 93.25 143 VAL B CA 1
ATOM 2540 C C . VAL B 1 143 ? -3.84 22.734 7.469 1 93.25 143 VAL B C 1
ATOM 2542 O O . VAL B 1 143 ? -3.012 21.984 6.945 1 93.25 143 VAL B O 1
ATOM 2545 N N . SER B 1 144 ? -4.648 23.422 6.758 1 93.06 144 SER B N 1
ATOM 2546 C CA . SER B 1 144 ? -4.684 23.391 5.301 1 93.06 144 SER B CA 1
ATOM 2547 C C . SER B 1 144 ? -3.359 23.859 4.703 1 93.06 144 SER B C 1
ATOM 2549 O O . SER B 1 144 ? -2.861 23.266 3.746 1 93.06 144 SER B O 1
ATOM 2551 N N . THR B 1 145 ? -2.832 24.891 5.277 1 92.06 145 THR B N 1
ATOM 2552 C CA . THR B 1 145 ? -1.553 25.406 4.805 1 92.06 145 THR B CA 1
ATOM 2553 C C . THR B 1 145 ? -0.448 24.375 5 1 92.06 145 THR B C 1
ATOM 2555 O O . THR B 1 145 ? 0.384 24.172 4.113 1 92.06 145 THR B O 1
ATOM 2558 N N . ALA B 1 146 ? -0.509 23.766 6.133 1 90.69 146 ALA B N 1
ATOM 2559 C CA . ALA B 1 146 ? 0.489 22.734 6.418 1 90.69 146 ALA B CA 1
ATOM 2560 C C . ALA B 1 146 ? 0.363 21.562 5.445 1 90.69 146 ALA B C 1
ATOM 2562 O O . ALA B 1 146 ? 1.369 21.047 4.961 1 90.69 146 ALA B O 1
ATOM 2563 N N . LEU B 1 147 ? -0.878 21.156 5.176 1 90.69 147 LEU B N 1
ATOM 2564 C CA . LEU B 1 147 ? -1.119 20.047 4.258 1 90.69 147 LEU B CA 1
ATOM 2565 C C . LEU B 1 147 ? -0.662 20.391 2.848 1 90.69 147 LEU B C 1
ATOM 2567 O O . LEU B 1 147 ? -0.064 19.562 2.156 1 90.69 147 LEU B O 1
ATOM 2571 N N . LYS B 1 148 ? -0.962 21.578 2.445 1 89.94 148 LYS B N 1
ATOM 2572 C CA . LYS B 1 148 ? -0.555 22.047 1.121 1 89.94 148 LYS B CA 1
ATOM 2573 C C . LYS B 1 148 ? 0.965 22.078 0.998 1 89.94 148 LYS B C 1
ATOM 2575 O O . LYS B 1 148 ? 1.518 21.734 -0.05 1 89.94 148 LYS B O 1
ATOM 2580 N N . GLN B 1 149 ? 1.611 22.562 2.035 1 88.5 149 GLN B N 1
ATOM 2581 C CA . GLN B 1 149 ? 3.07 22.594 2.043 1 88.5 149 GLN B CA 1
ATOM 2582 C C . GLN B 1 149 ? 3.65 21.172 1.952 1 88.5 149 GLN B C 1
ATOM 2584 O O . GLN B 1 149 ? 4.637 20.953 1.246 1 88.5 149 GLN B O 1
ATOM 2589 N N . GLN B 1 150 ? 3.012 20.344 2.65 1 88.44 150 GLN B N 1
ATOM 2590 C CA . GLN B 1 150 ? 3.471 18.953 2.609 1 88.44 150 GLN B CA 1
ATOM 2591 C C . GLN B 1 150 ? 3.314 18.359 1.211 1 88.44 150 GLN B C 1
ATOM 2593 O O . GLN B 1 150 ? 4.219 17.688 0.71 1 88.44 150 GLN B O 1
ATOM 2598 N N . PHE B 1 151 ? 2.227 18.594 0.677 1 86.44 151 PHE B N 1
ATOM 2599 C CA . PHE B 1 151 ? 1.981 18.094 -0.668 1 86.44 151 PHE B CA 1
ATOM 2600 C C . PHE B 1 151 ? 2.947 18.719 -1.667 1 86.44 151 PHE B C 1
ATOM 2602 O O . PHE B 1 151 ? 3.428 18.047 -2.58 1 86.44 151 PHE B O 1
ATOM 2609 N N . ALA B 1 152 ? 3.201 20.016 -1.597 1 86.5 152 ALA B N 1
ATOM 2610 C CA . ALA B 1 152 ? 4.141 20.703 -2.475 1 86.5 152 ALA B CA 1
ATOM 2611 C C . ALA B 1 152 ? 5.539 20.109 -2.359 1 86.5 152 ALA B C 1
ATOM 2613 O O . ALA B 1 152 ? 6.234 19.953 -3.365 1 86.5 152 ALA B O 1
ATOM 2614 N N . LYS B 1 153 ? 5.863 19.812 -1.102 1 86.88 153 LYS B N 1
ATOM 2615 C CA . LYS B 1 153 ? 7.164 19.188 -0.879 1 86.88 153 LYS B CA 1
ATOM 2616 C C . LYS B 1 153 ? 7.23 17.812 -1.523 1 86.88 153 LYS B C 1
ATOM 2618 O O . LYS B 1 153 ? 8.25 17.438 -2.111 1 86.88 153 LYS B O 1
ATOM 2623 N N . MET B 1 154 ? 6.199 17.156 -1.357 1 86.19 154 MET B N 1
ATOM 2624 C CA . MET B 1 154 ? 6.137 15.836 -1.965 1 86.19 154 MET B CA 1
ATOM 2625 C C . MET B 1 154 ? 6.219 15.93 -3.484 1 86.19 154 MET B C 1
ATOM 2627 O O . MET B 1 154 ? 6.91 15.133 -4.121 1 86.19 154 MET B O 1
ATOM 2631 N N . ASP B 1 155 ? 5.496 16.812 -4.078 1 85.12 155 ASP B N 1
ATOM 2632 C CA . ASP B 1 155 ? 5.504 17 -5.527 1 85.12 155 ASP B CA 1
ATOM 2633 C C . ASP B 1 155 ? 6.887 17.422 -6.02 1 85.12 155 ASP B C 1
ATOM 2635 O O . ASP B 1 155 ? 7.34 16.953 -7.07 1 85.12 155 ASP B O 1
ATOM 2639 N N . GLU B 1 156 ? 7.512 18.281 -5.293 1 88.44 156 GLU B N 1
ATOM 2640 C CA . GLU B 1 156 ? 8.867 18.703 -5.641 1 88.44 156 GLU B CA 1
ATOM 2641 C C . GLU B 1 156 ? 9.836 17.531 -5.621 1 88.44 156 GLU B C 1
ATOM 2643 O O . GLU B 1 156 ? 10.664 17.391 -6.52 1 88.44 156 GLU B O 1
ATOM 2648 N N . ARG B 1 157 ? 9.695 16.797 -4.652 1 89.25 157 ARG B N 1
ATOM 2649 C CA . ARG B 1 157 ? 10.547 15.609 -4.559 1 89.25 157 ARG B CA 1
ATOM 2650 C C . ARG B 1 157 ? 10.297 14.656 -5.723 1 89.25 157 ARG B C 1
ATOM 2652 O O . ARG B 1 157 ? 11.234 14.094 -6.281 1 89.25 157 ARG B O 1
ATOM 2659 N N . ARG B 1 158 ? 9.07 14.539 -5.945 1 86.88 158 ARG B N 1
ATOM 2660 C CA . ARG B 1 158 ? 8.703 13.672 -7.059 1 86.88 158 ARG B CA 1
ATOM 2661 C C . ARG B 1 158 ? 9.305 14.18 -8.367 1 86.88 158 ARG B C 1
ATOM 2663 O O . ARG B 1 158 ? 9.812 13.391 -9.172 1 86.88 158 ARG B O 1
ATOM 2670 N N . GLU B 1 159 ? 9.242 15.414 -8.648 1 88.5 159 GLU B N 1
ATOM 2671 C CA . GLU B 1 159 ? 9.797 16.016 -9.852 1 88.5 159 GLU B CA 1
ATOM 2672 C C . GLU B 1 159 ? 11.312 15.867 -9.906 1 88.5 159 GLU B C 1
ATOM 2674 O O . GLU B 1 159 ? 11.875 15.547 -10.953 1 88.5 159 GLU B O 1
ATOM 2679 N N . LYS B 1 160 ? 11.898 16.078 -8.773 1 89.19 160 LYS B N 1
ATOM 2680 C CA . LYS B 1 160 ? 13.352 15.922 -8.711 1 89.19 160 LYS B CA 1
ATOM 2681 C C . LYS B 1 160 ? 13.766 14.477 -8.977 1 89.19 160 LYS B C 1
ATOM 2683 O O . LYS B 1 160 ? 14.758 14.234 -9.672 1 89.19 160 LYS B O 1
ATOM 2688 N N . MET B 1 161 ? 13.008 13.688 -8.438 1 90.88 161 MET B N 1
ATOM 2689 C CA . MET B 1 161 ? 13.289 12.273 -8.656 1 90.88 161 MET B CA 1
ATOM 2690 C C . MET B 1 161 ? 13.102 11.898 -10.125 1 90.88 161 MET B C 1
ATOM 2692 O O . MET B 1 161 ? 13.891 11.141 -10.688 1 90.88 161 MET B O 1
ATOM 2696 N N . LYS B 1 162 ? 12.039 12.375 -10.664 1 87.75 162 LYS B N 1
ATOM 2697 C CA . LYS B 1 162 ? 11.789 12.133 -12.086 1 87.75 162 LYS B CA 1
ATOM 2698 C C . LYS B 1 162 ? 12.938 12.648 -12.945 1 87.75 162 LYS B C 1
ATOM 2700 O O . LYS B 1 162 ? 13.367 11.977 -13.875 1 87.75 162 LYS B O 1
ATOM 2705 N N . GLU B 1 163 ? 13.43 13.805 -12.664 1 89.12 163 GLU B N 1
ATOM 2706 C CA . GLU B 1 163 ? 14.539 14.406 -13.398 1 89.12 163 GLU B CA 1
ATOM 2707 C C . GLU B 1 163 ? 15.805 13.562 -13.281 1 89.12 163 GLU B C 1
ATOM 2709 O O . GLU B 1 163 ? 16.5 13.344 -14.266 1 89.12 163 GLU B O 1
ATOM 2714 N N . ARG B 1 164 ? 15.984 13.172 -12.102 1 89.75 164 ARG B N 1
ATOM 2715 C CA . ARG B 1 164 ? 17.156 12.344 -11.867 1 89.75 164 ARG B CA 1
ATOM 2716 C C . ARG B 1 164 ? 17.078 11.031 -12.641 1 89.75 164 ARG B C 1
ATOM 2718 O O . ARG B 1 164 ? 18.062 10.578 -13.219 1 89.75 164 ARG B O 1
ATOM 2725 N N . TRP B 1 165 ? 15.984 10.547 -12.57 1 85.56 165 TRP B N 1
ATOM 2726 C CA . TRP B 1 165 ? 15.773 9.297 -13.297 1 85.56 165 TRP B CA 1
ATOM 2727 C C . TRP B 1 165 ? 15.953 9.5 -14.797 1 85.56 165 TRP B C 1
ATOM 2729 O O . TRP B 1 165 ? 16.594 8.68 -15.461 1 85.56 165 TRP B O 1
ATOM 2739 N N . GLU B 1 166 ? 15.398 10.508 -15.312 1 86.44 166 GLU B N 1
ATOM 2740 C CA . GLU B 1 166 ? 15.539 10.812 -16.734 1 86.44 166 GLU B CA 1
ATOM 2741 C C . GLU B 1 166 ? 17 11.031 -17.109 1 86.44 166 GLU B C 1
ATOM 2743 O O . GLU B 1 166 ? 17.453 10.594 -18.172 1 86.44 166 GLU B O 1
ATOM 2748 N N . GLN B 1 167 ? 17.719 11.633 -16.312 1 85.44 167 GLN B N 1
ATOM 2749 C CA . GLN B 1 167 ? 19.141 11.883 -16.547 1 85.44 167 GLN B CA 1
ATOM 2750 C C . GLN B 1 167 ? 19.922 10.578 -16.547 1 85.44 167 GLN B C 1
ATOM 2752 O O . GLN B 1 167 ? 20.812 10.383 -17.391 1 85.44 167 GLN B O 1
ATOM 2757 N N . ARG B 1 168 ? 19.594 9.844 -15.727 1 85.12 168 ARG B N 1
ATOM 2758 C CA . ARG B 1 168 ? 20.281 8.555 -15.641 1 85.12 168 ARG B CA 1
ATOM 2759 C C . ARG B 1 168 ? 19.969 7.688 -16.859 1 85.12 168 ARG B C 1
ATOM 2761 O O . ARG B 1 168 ? 20.859 7.016 -17.391 1 85.12 168 ARG B O 1
ATOM 2768 N N . ARG B 1 169 ? 18.766 7.738 -17.156 1 76.62 169 ARG B N 1
ATOM 2769 C CA . ARG B 1 169 ? 18.375 6.984 -18.344 1 76.62 169 ARG B CA 1
ATOM 2770 C C . ARG B 1 169 ? 19.078 7.504 -19.594 1 76.62 169 ARG B C 1
ATOM 2772 O O . ARG B 1 169 ? 19.516 6.719 -20.422 1 76.62 169 ARG B O 1
ATOM 2779 N N . ALA B 1 170 ? 19.172 8.719 -19.781 1 79.56 170 ALA B N 1
ATOM 2780 C CA . ALA B 1 170 ? 19.859 9.336 -20.922 1 79.56 170 ALA B CA 1
ATOM 2781 C C . ALA B 1 170 ? 21.344 8.984 -20.922 1 79.56 170 ALA B C 1
ATOM 2783 O O . ALA B 1 170 ? 21.922 8.711 -21.969 1 79.56 170 ALA B O 1
ATOM 2784 N N . ALA B 1 171 ? 21.906 9.055 -19.844 1 75 171 ALA B N 1
ATOM 2785 C CA . ALA B 1 171 ? 23.344 8.75 -19.719 1 75 171 ALA B CA 1
ATOM 2786 C C . ALA B 1 171 ? 23.609 7.285 -20.047 1 75 171 ALA B C 1
ATOM 2788 O O . ALA B 1 171 ? 24.625 6.969 -20.688 1 75 171 ALA B O 1
ATOM 2789 N N . LYS B 1 172 ? 22.719 6.523 -19.594 1 67.25 172 LYS B N 1
ATOM 2790 C CA . LYS B 1 172 ? 22.859 5.098 -19.875 1 67.25 172 LYS B CA 1
ATOM 2791 C C . LYS B 1 172 ? 22.641 4.805 -21.359 1 67.25 172 LYS B C 1
ATOM 2793 O O . LYS B 1 172 ? 23.328 3.951 -21.938 1 67.25 172 LYS B O 1
ATOM 2798 N N . GLY B 1 173 ? 21.641 5.344 -21.906 1 61.44 173 GLY B N 1
ATOM 2799 C CA . GLY B 1 173 ? 21.469 5.211 -23.344 1 61.44 173 GLY B CA 1
ATOM 2800 C C . GLY B 1 173 ? 22.641 5.75 -24.156 1 61.44 173 GLY B C 1
ATOM 2801 O O . GLY B 1 173 ? 22.984 5.199 -25.203 1 61.44 173 GLY B O 1
ATOM 2802 N N . ALA B 1 174 ? 23.25 6.879 -23.797 1 63.66 174 ALA B N 1
ATOM 2803 C CA . ALA B 1 174 ? 24.406 7.465 -24.484 1 63.66 174 ALA B CA 1
ATOM 2804 C C . ALA B 1 174 ? 25.656 6.598 -24.297 1 63.66 174 ALA B C 1
ATOM 2806 O O . ALA B 1 174 ? 26.516 6.559 -25.188 1 63.66 174 ALA B O 1
ATOM 2807 N N . SER B 1 175 ? 25.766 5.988 -23.172 1 55.03 175 SER B N 1
ATOM 2808 C CA . SER B 1 175 ? 26.953 5.18 -22.938 1 55.03 175 SER B CA 1
ATOM 2809 C C . SER B 1 175 ? 26.828 3.814 -23.609 1 55.03 175 SER B C 1
ATOM 2811 O O . SER B 1 175 ? 27.719 2.973 -23.484 1 55.03 175 SER B O 1
ATOM 2813 N N . ALA B 1 176 ? 25.688 3.322 -24.172 1 55.03 176 ALA B N 1
ATOM 2814 C CA . ALA B 1 176 ? 25.625 2.092 -24.953 1 55.03 176 ALA B CA 1
ATOM 2815 C C . ALA B 1 176 ? 26.578 2.156 -26.156 1 55.03 176 ALA B C 1
ATOM 2817 O O . ALA B 1 176 ? 26.562 3.125 -26.906 1 55.03 176 ALA B O 1
ATOM 2818 N N . PRO B 1 177 ? 27.719 1.447 -26.25 1 49.88 177 PRO B N 1
ATOM 2819 C CA . PRO B 1 177 ? 28.703 1.457 -27.344 1 49.88 177 PRO B CA 1
ATOM 2820 C C . PRO B 1 177 ? 28.047 1.394 -28.719 1 49.88 177 PRO B C 1
ATOM 2822 O O . PRO B 1 177 ? 26.938 0.868 -28.859 1 49.88 177 PRO B O 1
ATOM 2825 N N . ALA B 1 178 ? 28.406 2.293 -29.812 1 49.34 178 ALA B N 1
ATOM 2826 C CA . ALA B 1 178 ? 28.109 2.156 -31.234 1 49.34 178 ALA B CA 1
ATOM 2827 C C . ALA B 1 178 ? 28.25 0.704 -31.688 1 49.34 178 ALA B C 1
ATOM 2829 O O . ALA B 1 178 ? 29.078 -0.041 -31.172 1 49.34 178 ALA B O 1
ATOM 2830 N N . PRO B 1 179 ? 27.188 0.147 -32.094 1 46.22 179 PRO B N 1
ATOM 2831 C CA . PRO B 1 179 ? 27.562 -1.109 -32.75 1 46.22 179 PRO B CA 1
ATOM 2832 C C . PRO B 1 179 ? 28.922 -1.033 -33.438 1 46.22 179 PRO B C 1
ATOM 2834 O O . PRO B 1 179 ? 29.297 0.016 -33.969 1 46.22 179 PRO B O 1
ATOM 2837 N N . GLN B 1 180 ? 29.969 -1.458 -32.875 1 42.53 180 GLN B N 1
ATOM 2838 C CA . GLN B 1 180 ? 31.156 -1.568 -33.719 1 42.53 180 GLN B CA 1
ATOM 2839 C C . GLN B 1 180 ? 30.781 -1.994 -35.125 1 42.53 180 GLN B C 1
ATOM 2841 O O . GLN B 1 180 ? 30.203 -3.066 -35.344 1 42.53 180 GLN B O 1
ATOM 2846 N N . GLN B 1 181 ? 30.812 -1.144 -36.25 1 33.47 181 GLN B N 1
ATOM 2847 C CA . GLN B 1 181 ? 31.125 -1.67 -37.562 1 33.47 181 GLN B CA 1
ATOM 2848 C C . GLN B 1 181 ? 32.438 -2.434 -37.562 1 33.47 181 GLN B C 1
ATOM 2850 O O . GLN B 1 181 ? 33.438 -1.955 -37.031 1 33.47 181 GLN B O 1
#

Solvent-accessible surface area (backbone atoms only — not comparable to full-atom values): 20945 Å² total; per-residue (Å²): 140,87,76,85,72,75,76,78,63,73,77,72,64,81,63,72,80,56,62,40,80,75,79,79,81,73,80,80,77,61,73,67,73,78,61,72,75,68,64,70,60,68,75,50,56,78,61,48,55,50,59,65,43,49,72,75,48,67,63,50,75,69,47,45,50,34,45,49,51,21,52,51,45,39,53,52,38,51,50,51,45,49,51,47,54,50,51,52,52,50,53,51,57,72,39,64,85,41,63,57,55,62,59,66,60,52,46,54,51,48,51,51,46,50,55,50,42,52,49,41,50,47,52,30,52,51,33,46,46,54,31,56,71,65,46,51,73,69,40,34,30,52,51,30,48,50,50,49,51,49,49,52,50,51,50,50,50,49,51,51,49,51,50,49,49,51,52,51,50,50,52,53,64,66,64,54,76,70,79,79,130,136,90,71,83,70,72,81,76,68,75,76,73,68,80,57,73,61,35,44,79,71,82,76,78,82,71,80,79,77,62,75,65,73,77,60,71,74,68,65,70,61,67,75,52,58,78,60,46,55,52,60,66,43,48,72,74,48,69,62,52,74,70,46,45,50,34,45,50,51,20,51,51,44,38,52,52,36,51,52,51,44,49,51,46,53,48,50,53,53,50,54,52,57,73,37,63,84,45,64,59,53,63,60,66,60,51,47,54,52,49,51,52,46,50,56,49,44,50,50,39,52,47,51,31,51,50,34,46,48,53,32,56,69,64,45,52,72,72,41,37,31,52,51,29,47,51,51,49,51,49,50,50,50,49,51,49,50,50,51,51,48,50,51,50,48,52,50,50,51,50,51,52,62,68,63,52,75,70,75,80,130

Organism: Burkholderia mallei (strain ATCC 23344) (NCBI:txid243160)

Radius of gyration: 24.57 Å; Cα contacts (8 Å, |Δi|>4): 170; chains: 2; bounding box: 52×62×80 Å

Foldseek 3Di:
DDDDPDVPPDDPPPPPDDDDPPPPDDDPDDPPPPPDPPPVPPVDPVVVLCVVCVVVLPDDPVLVVLVVVLVVLLVVLVVVLVVLVVVLVVVVVVCPPPPDDPVVVSVVSVVVSVVVNVVSVVSNVVSVVVSLVPGDPVSVVSSVVSVVVVVVVSVVVSVVVVVVVVVVVVVVVVPPDDPDD/DPPPPPPPPDDPPDPQPPPPPDPPPPDPDDPPPPPDPPPVPPVDPVVVLCVVCVVVLVDDPVLVVLVVVLVVLLVVLVVVLVVLVVVLVVVVVVCPPPPDGPVVVSVVSVVVSVVVNVVSVVSNVVSVVVSLVPGDPVSVVSSVVSVVVVVVVSVVVVVVVVVVVVVVVVVVVVPPDDPDD

pLDDT: mean 74.55, std 26.87, range [20.88, 97.25]

Sequence (362 aa):
MYKKTSRLAIAAAVLALSFSAASRAAPPDMPPPGGLGDHHHMEGGPFMMMQRIHDKLNLSAAQEQQWQAAVNTMKQNRDAMRKSHEALHQQFQAQQNQPILDLNALHAARQQAEQQNAQLREQTASAWLAFYNGLNDQQKTTVSTALKQQFAKMDERREKMKERWEQRRAAKGASAPAPQQMYKKTSRLAIAAAVLALSFSAASRAAPPDMPPPGGLGDHHHMEGGPFMMMQRIHDKLNLSAAQEQQWQAAVNTMKQNRDAMRKSHEALHQQFQAQQNQPILDLNALHAARQQAEQQNAQLREQTASAWLAFYNGLNDQQKTTVSTALKQQFAKMDERREKMKERWEQRRAAKGASAPAPQQ